Protein AF-A0A8B8HFI7-F1 (afdb_monomer_lite)

Structure (mmCIF, N/CA/C/O backbone):
data_AF-A0A8B8HFI7-F1
#
_entry.id   AF-A0A8B8HFI7-F1
#
loop_
_atom_site.group_PDB
_atom_site.id
_atom_site.type_symbol
_atom_site.label_atom_id
_atom_site.label_alt_id
_atom_site.label_comp_id
_atom_site.label_asym_id
_atom_site.label_entity_id
_atom_site.label_seq_id
_atom_site.pdbx_PDB_ins_code
_atom_site.Cartn_x
_atom_site.Cartn_y
_atom_site.Cartn_z
_atom_site.occupancy
_atom_site.B_iso_or_equiv
_atom_site.auth_seq_id
_atom_site.auth_comp_id
_atom_site.auth_asym_id
_atom_site.auth_atom_id
_atom_site.pdbx_PDB_model_num
ATOM 1 N N . MET A 1 1 ? -17.379 -11.330 -11.950 1.00 27.77 1 MET A N 1
ATOM 2 C CA . MET A 1 1 ? -18.178 -12.188 -11.054 1.00 27.77 1 MET A CA 1
ATOM 3 C C . MET A 1 1 ? -17.215 -12.888 -10.102 1.00 27.77 1 MET A C 1
ATOM 5 O O . MET A 1 1 ? -16.628 -13.896 -10.468 1.00 27.77 1 MET A O 1
ATOM 9 N N . PHE A 1 2 ? -16.927 -12.279 -8.951 1.00 22.89 2 PHE A N 1
ATOM 10 C CA . PHE A 1 2 ? -16.104 -12.915 -7.920 1.00 22.89 2 PHE A CA 1
ATOM 11 C C . PHE A 1 2 ? -17.037 -13.742 -7.038 1.00 22.89 2 PHE A C 1
ATOM 13 O O . PHE A 1 2 ? -17.871 -13.188 -6.329 1.00 22.89 2 PHE A O 1
ATOM 20 N N . ARG A 1 3 ? -16.935 -15.069 -7.144 1.00 21.55 3 ARG A N 1
ATOM 21 C CA . ARG A 1 3 ? -17.524 -16.005 -6.185 1.00 21.55 3 ARG A CA 1
ATOM 22 C C . ARG A 1 3 ? -16.636 -15.948 -4.945 1.00 21.55 3 ARG A C 1
ATOM 24 O O . ARG A 1 3 ? -15.481 -16.360 -5.010 1.00 21.55 3 ARG A O 1
ATOM 31 N N . VAL A 1 4 ? -17.149 -15.387 -3.856 1.00 32.59 4 VAL A N 1
ATOM 32 C CA . VAL A 1 4 ? -16.548 -15.555 -2.532 1.00 32.59 4 VAL A CA 1
ATOM 33 C C . VAL A 1 4 ? -16.777 -17.017 -2.166 1.00 32.59 4 VAL A C 1
ATOM 35 O O . VAL A 1 4 ? -17.901 -17.421 -1.899 1.00 32.59 4 VAL A O 1
ATOM 38 N N . THR A 1 5 ? -15.742 -17.842 -2.284 1.00 30.59 5 THR A N 1
ATOM 39 C CA . THR A 1 5 ? -15.753 -19.183 -1.700 1.00 30.59 5 THR A CA 1
ATOM 40 C C . THR A 1 5 ? -15.599 -19.017 -0.198 1.00 30.59 5 THR A C 1
ATOM 42 O O . THR A 1 5 ? -14.575 -18.494 0.249 1.00 30.59 5 THR A O 1
ATOM 45 N N . GLU A 1 6 ? -16.625 -19.422 0.545 1.00 29.80 6 GLU A N 1
ATOM 46 C CA . GLU A 1 6 ? -16.612 -19.544 2.000 1.00 29.80 6 GLU A CA 1
ATOM 47 C C . GLU A 1 6 ? -15.351 -20.297 2.436 1.00 29.80 6 GLU A C 1
ATOM 49 O O . GLU A 1 6 ? -15.048 -21.394 1.959 1.00 29.80 6 GLU A O 1
ATOM 54 N N . ALA A 1 7 ? -14.559 -19.663 3.296 1.00 30.72 7 ALA A N 1
ATOM 55 C CA . ALA A 1 7 ? -13.488 -20.347 3.987 1.00 30.72 7 ALA A CA 1
ATOM 56 C C . ALA A 1 7 ? -14.138 -21.202 5.079 1.00 30.72 7 ALA A C 1
ATOM 58 O O . ALA A 1 7 ? -14.701 -20.656 6.023 1.00 30.72 7 ALA A O 1
ATOM 59 N N . ASN A 1 8 ? -14.059 -22.528 4.943 1.00 32.69 8 ASN A N 1
ATOM 60 C CA . ASN A 1 8 ? -14.354 -23.460 6.028 1.00 32.69 8 ASN A CA 1
ATOM 61 C C . ASN A 1 8 ? -13.354 -23.217 7.166 1.00 32.69 8 ASN A C 1
ATOM 63 O O . ASN A 1 8 ? -12.226 -23.710 7.135 1.00 32.69 8 ASN A O 1
ATOM 67 N N . VAL A 1 9 ? -13.767 -22.410 8.140 1.00 33.38 9 VAL A N 1
ATOM 68 C CA . VAL A 1 9 ? -13.134 -22.308 9.454 1.00 33.38 9 VAL A CA 1
ATOM 69 C C . VAL A 1 9 ? -13.703 -23.452 10.304 1.00 33.38 9 VAL A C 1
ATOM 71 O O . VAL A 1 9 ? -14.922 -23.626 10.300 1.00 33.38 9 VAL A O 1
ATOM 74 N N . PRO A 1 10 ? -12.876 -24.258 10.994 1.00 27.78 10 PRO A N 1
ATOM 75 C CA . PRO A 1 10 ? -13.370 -25.317 11.867 1.00 27.78 10 PRO A CA 1
ATOM 76 C C . PRO A 1 10 ? -14.245 -24.719 12.972 1.00 27.78 10 PRO A C 1
ATOM 78 O O . PRO A 1 10 ? -13.803 -23.854 13.727 1.00 27.78 10 PRO A O 1
ATOM 81 N N . SER A 1 11 ? -15.493 -25.171 13.034 1.00 34.75 11 SER A N 1
ATOM 82 C CA . SER A 1 11 ? -16.465 -24.845 14.070 1.00 34.75 11 SER A CA 1
ATOM 83 C C . SER A 1 11 ? -16.161 -25.654 15.335 1.00 34.75 11 SER A C 1
ATOM 85 O O . SER A 1 11 ? -16.819 -26.658 15.602 1.00 34.75 11 SER A O 1
ATOM 87 N N . GLU A 1 12 ? -15.147 -25.257 16.100 1.00 35.09 12 GLU A N 1
ATOM 88 C CA . GLU A 1 12 ? -15.019 -25.705 17.490 1.00 35.09 12 GLU A CA 1
ATOM 89 C C . GLU A 1 12 ? -15.724 -24.689 18.402 1.00 35.09 12 GLU A C 1
ATOM 91 O O . GLU A 1 12 ? -15.238 -23.593 18.667 1.00 35.09 12 GLU A O 1
ATOM 96 N N . GLU A 1 13 ? -16.949 -25.069 18.779 1.00 34.34 13 GLU A N 1
ATOM 97 C CA . GLU A 1 13 ? -17.638 -24.771 20.041 1.00 34.34 13 GLU A CA 1
ATOM 98 C C . GLU A 1 13 ? -17.502 -23.350 20.621 1.00 34.34 13 GLU A C 1
ATOM 100 O O . GLU A 1 13 ? -16.831 -23.123 21.624 1.00 34.34 13 GLU A O 1
ATOM 105 N N . CYS A 1 14 ? -18.253 -22.387 20.074 1.00 32.84 14 CYS A N 1
ATOM 106 C CA . CYS A 1 14 ? -18.599 -21.166 20.819 1.00 32.84 14 CYS A CA 1
ATOM 107 C C . CYS A 1 14 ? -19.956 -20.556 20.407 1.00 32.84 14 CYS A C 1
ATOM 109 O O . CYS A 1 14 ? -20.139 -19.343 20.448 1.00 32.84 14 CYS A O 1
ATOM 111 N N . GLU A 1 15 ? -20.924 -21.365 19.953 1.00 33.59 15 GLU A N 1
ATOM 112 C CA . GLU A 1 15 ? -22.037 -20.832 19.140 1.00 33.59 15 GLU A CA 1
ATOM 113 C C . GLU A 1 15 ? -23.424 -20.751 19.810 1.00 33.59 15 GLU A C 1
ATOM 115 O O . GLU A 1 15 ? -24.348 -20.207 19.209 1.00 33.59 15 GLU A O 1
ATOM 120 N N . CYS A 1 16 ? -23.607 -21.187 21.064 1.00 30.36 16 CYS A N 1
ATOM 121 C CA . CYS A 1 16 ? -24.941 -21.142 21.699 1.00 30.36 16 CYS A CA 1
ATOM 122 C C . CYS A 1 16 ? -25.080 -20.165 22.878 1.00 30.36 16 CYS A C 1
ATOM 124 O O . CYS A 1 16 ? -26.151 -19.590 23.064 1.00 30.36 16 CYS A O 1
ATOM 126 N N . THR A 1 17 ? -24.020 -19.898 23.642 1.00 33.62 17 THR A N 1
ATOM 127 C CA . THR A 1 17 ? -24.116 -19.065 24.859 1.00 33.62 17 THR A CA 1
ATOM 128 C C . THR A 1 17 ? -23.985 -17.566 24.568 1.00 33.62 17 THR A C 1
ATOM 130 O O . THR A 1 17 ? -24.659 -16.751 25.196 1.00 33.62 17 THR A O 1
ATOM 133 N N . GLN A 1 18 ? -23.175 -17.183 23.571 1.00 41.47 18 GLN A N 1
ATOM 134 C CA . GLN A 1 18 ? -23.006 -15.775 23.181 1.00 41.47 18 GLN A CA 1
ATOM 135 C C . GLN A 1 18 ? -24.240 -15.209 22.467 1.00 41.47 18 GLN A C 1
ATOM 137 O O . GLN A 1 18 ? -24.596 -14.060 22.707 1.00 41.47 18 GLN A O 1
ATOM 142 N N . ARG A 1 19 ? -24.948 -16.017 21.665 1.00 36.59 19 ARG A N 1
ATOM 143 C CA . ARG A 1 19 ? -26.112 -15.569 20.880 1.00 36.59 19 ARG A CA 1
ATOM 144 C C . ARG A 1 19 ? -27.286 -15.130 21.769 1.00 36.59 19 ARG A C 1
ATOM 146 O O . ARG A 1 19 ? -27.829 -14.043 21.581 1.00 36.59 19 ARG A O 1
ATOM 153 N N . LEU A 1 20 ? -27.593 -15.921 22.802 1.00 36.25 20 LEU A N 1
ATOM 154 C CA . LEU A 1 20 ? -28.634 -15.629 23.802 1.00 36.25 20 LEU A CA 1
ATOM 155 C C . LEU A 1 20 ? -28.288 -14.423 24.695 1.00 36.25 20 LEU A C 1
ATOM 157 O O . LEU A 1 20 ? -29.176 -13.667 25.090 1.00 36.25 20 LEU A O 1
ATOM 161 N N . SER A 1 21 ? -27.000 -14.214 24.987 1.00 44.41 21 SER A N 1
ATOM 162 C CA . SER A 1 21 ? -26.509 -13.034 25.710 1.00 44.41 21 SER A CA 1
ATOM 163 C C . SER A 1 21 ? -26.637 -11.763 24.862 1.00 44.41 21 SER A C 1
ATOM 165 O O . SER A 1 21 ? -27.150 -10.752 25.344 1.00 44.41 21 SER A O 1
ATOM 167 N N . THR A 1 22 ? -26.247 -11.813 23.585 1.00 48.25 22 THR A N 1
ATOM 168 C CA . THR A 1 22 ? -26.305 -10.650 22.691 1.00 48.25 22 THR A CA 1
ATOM 169 C C . THR A 1 22 ? -27.729 -10.204 22.370 1.00 48.25 22 THR A C 1
ATOM 171 O O . THR A 1 22 ? -27.975 -9.003 22.351 1.00 48.25 22 THR A O 1
ATOM 174 N N . GLU A 1 23 ? -28.690 -11.117 22.180 1.00 46.19 23 GLU A N 1
ATOM 175 C CA . GLU A 1 23 ? -30.082 -10.737 21.874 1.00 46.19 23 GLU A CA 1
ATOM 176 C C . GLU A 1 23 ? -30.796 -10.086 23.074 1.00 46.19 23 GLU A C 1
ATOM 178 O O . GLU A 1 23 ? -31.485 -9.071 22.920 1.00 46.19 23 GLU A O 1
ATOM 183 N N . ASN A 1 24 ? -30.568 -10.593 24.290 1.00 46.09 24 ASN A N 1
ATOM 184 C CA . ASN A 1 24 ? -31.106 -9.991 25.517 1.00 46.09 24 ASN A CA 1
ATOM 185 C C . ASN A 1 24 ? -30.415 -8.668 25.891 1.00 46.09 24 ASN A C 1
ATOM 187 O O . ASN A 1 24 ? -31.047 -7.780 26.463 1.00 46.09 24 ASN A O 1
ATOM 191 N N . CYS A 1 25 ? -29.131 -8.511 25.564 1.00 46.34 25 CYS A N 1
ATOM 192 C CA . CYS A 1 25 ? -28.388 -7.288 25.859 1.00 46.34 25 CYS A CA 1
ATOM 193 C C . CYS A 1 25 ? -28.691 -6.179 24.835 1.00 46.34 25 CYS A C 1
ATOM 195 O O . CYS A 1 25 ? -28.948 -5.037 25.211 1.00 46.34 25 CYS A O 1
ATOM 197 N N . LEU A 1 26 ? -28.774 -6.515 23.541 1.00 49.66 26 LEU A N 1
ATOM 198 C CA . LEU A 1 26 ? -29.134 -5.566 22.478 1.00 49.66 26 LEU A CA 1
ATOM 199 C C . LEU A 1 26 ? -30.573 -5.053 22.622 1.00 49.66 26 LEU A C 1
ATOM 201 O O . LEU A 1 26 ? -30.809 -3.854 22.469 1.00 49.66 26 LEU A O 1
ATOM 205 N N . SER A 1 27 ? -31.527 -5.923 22.969 1.00 51.06 27 SER A N 1
ATOM 206 C CA . SER A 1 27 ? -32.915 -5.504 23.223 1.00 51.06 27 SER A CA 1
ATOM 207 C C . SER A 1 27 ? -33.022 -4.542 24.414 1.00 51.06 27 SER A C 1
ATOM 209 O O . SER A 1 27 ? -33.752 -3.553 24.331 1.00 51.06 27 SER A O 1
ATOM 211 N N . ARG A 1 28 ? -32.231 -4.754 25.475 1.00 50.19 28 ARG A N 1
ATOM 212 C CA . ARG A 1 28 ? -32.143 -3.852 26.638 1.00 50.19 28 ARG A CA 1
ATOM 213 C C . ARG A 1 28 ? -31.402 -2.545 26.359 1.00 50.19 28 ARG A C 1
ATOM 215 O O . ARG A 1 28 ? -31.809 -1.507 26.862 1.00 50.19 28 ARG A O 1
ATOM 222 N N . LEU A 1 29 ? -30.357 -2.563 25.536 1.00 52.88 29 LEU A N 1
ATOM 223 C CA . LEU A 1 29 ? -29.593 -1.366 25.159 1.00 52.88 29 LEU A CA 1
ATOM 224 C C . LEU A 1 29 ? -30.384 -0.419 24.243 1.00 52.88 29 LEU A C 1
ATOM 226 O O . LEU A 1 29 ? -30.231 0.807 24.305 1.00 52.88 29 LEU A O 1
ATOM 230 N N . CYS A 1 30 ? -31.254 -0.985 23.406 1.00 48.16 30 CYS A N 1
ATOM 231 C CA . CYS A 1 30 ? -32.133 -0.239 22.512 1.00 48.16 30 CYS A CA 1
ATOM 232 C C . CYS A 1 30 ? -33.446 0.204 23.182 1.00 48.16 30 CYS A C 1
ATOM 234 O O . CYS A 1 30 ? -34.025 1.197 22.742 1.00 48.16 30 CYS A O 1
ATOM 236 N N . ALA A 1 31 ? -33.901 -0.447 24.255 1.00 47.62 31 ALA A N 1
ATOM 237 C CA . ALA A 1 31 ? -35.103 -0.053 24.987 1.00 47.62 31 ALA A CA 1
ATOM 238 C C . ALA A 1 31 ? -34.771 0.944 26.116 1.00 47.62 31 ALA A C 1
ATOM 240 O O . ALA A 1 31 ? -33.922 0.704 26.965 1.00 47.62 31 ALA A O 1
ATOM 241 N N . GLY A 1 32 ? -35.425 2.110 26.124 1.00 46.72 32 GLY A N 1
ATOM 242 C CA . GLY A 1 32 ? -35.522 2.916 27.351 1.00 46.72 32 GLY A CA 1
ATOM 243 C C . GLY A 1 32 ? -36.524 2.270 28.316 1.00 46.72 32 GLY A C 1
ATOM 244 O O . GLY A 1 32 ? -37.242 1.367 27.886 1.00 46.72 32 GLY A O 1
ATOM 245 N N . PRO A 1 33 ? -36.600 2.715 29.582 1.00 50.38 33 PRO A N 1
ATOM 246 C CA . PRO A 1 33 ? -37.521 2.121 30.545 1.00 50.38 33 PRO A CA 1
ATOM 247 C C . PRO A 1 33 ? -38.977 2.295 30.070 1.00 50.38 33 PRO A C 1
ATOM 249 O O . PRO A 1 33 ? -39.416 3.406 29.783 1.00 50.38 33 PRO A O 1
ATOM 252 N N . ASP A 1 34 ? -39.676 1.164 29.949 1.00 54.19 34 ASP A N 1
ATOM 253 C CA . ASP A 1 34 ? -41.136 0.982 29.938 1.00 54.19 34 ASP A CA 1
ATOM 254 C C . ASP A 1 34 ? -41.998 1.657 28.850 1.00 54.19 34 ASP A C 1
ATOM 256 O O . ASP A 1 34 ? -43.132 2.059 29.110 1.00 54.19 34 ASP A O 1
ATOM 260 N N . VAL A 1 35 ? -41.545 1.690 27.590 1.00 47.62 35 VAL A N 1
ATOM 261 C CA . VAL A 1 35 ? -42.427 1.979 26.435 1.00 47.62 35 VAL A CA 1
ATOM 262 C C . VAL A 1 35 ? -42.241 0.896 25.362 1.00 47.62 35 VAL A C 1
ATOM 264 O O . VAL A 1 35 ? -41.095 0.644 24.978 1.00 47.62 35 VAL A O 1
ATOM 267 N N . PRO A 1 36 ? -43.313 0.243 24.856 1.00 47.81 36 PRO A N 1
ATOM 268 C CA . PRO A 1 36 ? -43.187 -0.682 23.730 1.00 47.81 36 PRO A CA 1
ATOM 269 C C . PRO A 1 36 ? -42.567 0.084 22.554 1.00 47.81 36 PRO A C 1
ATOM 271 O O . PRO A 1 36 ? -43.026 1.192 22.267 1.00 47.81 36 PRO A O 1
ATOM 274 N N . PRO A 1 37 ? -41.508 -0.427 21.900 1.00 52.16 37 PRO A N 1
ATOM 275 C CA . PRO A 1 37 ? -40.773 0.354 20.921 1.00 52.16 37 PRO A CA 1
ATOM 276 C C . PRO A 1 37 ? -41.650 0.546 19.685 1.00 52.16 37 PRO A C 1
ATOM 278 O O . PRO A 1 37 ? -41.713 -0.306 18.806 1.00 52.16 37 PRO A O 1
ATOM 281 N N . THR A 1 38 ? -42.330 1.686 19.612 1.00 55.31 38 THR A N 1
ATOM 282 C CA . THR A 1 38 ? -42.951 2.183 18.382 1.00 55.31 38 THR A CA 1
ATOM 283 C C . THR A 1 38 ? -41.901 2.611 17.355 1.00 55.31 38 THR A C 1
ATOM 285 O O . THR A 1 38 ? -42.252 2.835 16.202 1.00 55.31 38 THR A O 1
ATOM 288 N N . ASP A 1 39 ? -40.620 2.678 17.745 1.00 62.38 39 ASP A N 1
ATOM 289 C CA . ASP A 1 39 ? -39.508 3.113 16.903 1.00 62.38 39 ASP A CA 1
ATOM 290 C C . ASP A 1 39 ? -38.257 2.239 17.146 1.00 62.38 39 ASP A C 1
ATOM 292 O O . ASP A 1 39 ? -37.760 2.124 18.273 1.00 62.38 39 ASP A O 1
ATOM 296 N N . ILE A 1 40 ? -37.759 1.571 16.099 1.00 74.00 40 ILE A N 1
ATOM 297 C CA . ILE A 1 40 ? -36.577 0.696 16.173 1.00 74.00 40 ILE A CA 1
ATOM 298 C C . ILE A 1 40 ? -35.331 1.578 16.283 1.00 74.00 40 ILE A C 1
ATOM 300 O O . ILE A 1 40 ? -34.979 2.301 15.351 1.00 74.00 40 ILE A O 1
ATOM 304 N N . ARG A 1 41 ? -34.606 1.491 17.404 1.00 71.75 41 ARG A N 1
ATOM 305 C CA . ARG A 1 41 ? -33.355 2.245 17.568 1.00 71.75 41 ARG A CA 1
ATOM 306 C C . ARG A 1 41 ? -32.214 1.596 16.791 1.00 71.75 41 ARG A C 1
ATOM 308 O O . ARG A 1 41 ? -31.708 0.548 17.183 1.00 71.75 41 ARG A O 1
ATOM 315 N N . VAL A 1 42 ? -31.762 2.269 15.735 1.00 82.00 42 VAL A N 1
ATOM 316 C CA . VAL A 1 42 ? -30.584 1.875 14.950 1.00 82.00 42 VAL A CA 1
ATOM 317 C C . VAL A 1 42 ? -29.315 2.462 15.572 1.00 82.00 42 VAL A C 1
ATOM 319 O O . VAL A 1 42 ? -29.190 3.676 15.742 1.00 82.00 42 VAL A O 1
ATOM 322 N N . CYS A 1 43 ? -28.354 1.597 15.896 1.00 85.44 43 CYS A N 1
ATOM 323 C CA . CYS A 1 43 ? -27.070 1.981 16.473 1.00 85.44 43 CYS A CA 1
ATOM 324 C C . CYS A 1 43 ? -25.945 1.848 15.435 1.00 85.44 43 CYS A C 1
ATOM 326 O O . CYS A 1 43 ? -25.552 0.742 15.070 1.00 85.44 43 CYS A O 1
ATOM 328 N N . ASN A 1 44 ? -25.402 2.977 14.974 1.00 87.94 44 ASN A N 1
ATOM 329 C CA . ASN A 1 44 ? -24.302 2.991 14.008 1.00 87.94 44 ASN A CA 1
ATOM 330 C C . ASN A 1 44 ? -22.947 2.800 14.707 1.00 87.94 44 ASN A C 1
ATOM 332 O O . ASN A 1 44 ? -22.437 3.715 15.357 1.00 87.94 44 ASN A O 1
ATOM 336 N N . LEU A 1 45 ? -22.335 1.634 14.511 1.00 87.56 45 LEU A N 1
ATOM 337 C CA . LEU A 1 45 ? -20.982 1.304 14.966 1.00 87.56 45 LEU A CA 1
ATOM 338 C C . LEU A 1 45 ? -19.934 1.957 14.048 1.00 87.56 45 LEU A C 1
ATOM 340 O O . LEU A 1 45 ? -19.442 1.339 13.108 1.00 87.56 45 LEU A O 1
ATOM 344 N N . THR A 1 46 ? -19.611 3.232 14.287 1.00 86.19 46 THR A N 1
ATOM 345 C CA . THR A 1 46 ? -18.618 3.972 13.485 1.00 86.19 46 THR A CA 1
ATOM 346 C C . THR A 1 46 ? -17.652 4.757 14.369 1.00 86.19 46 THR A C 1
ATOM 348 O O . THR A 1 46 ? -18.029 5.236 15.437 1.00 86.19 46 THR A O 1
ATOM 351 N N . GLN A 1 47 ? -16.410 4.935 13.909 1.00 83.19 47 GLN A N 1
ATOM 352 C CA . GLN A 1 47 ? -15.374 5.714 14.611 1.00 83.19 47 GLN A CA 1
ATOM 353 C C . GLN A 1 47 ? -15.410 7.220 14.279 1.00 83.19 47 GLN A C 1
ATOM 355 O O . GLN A 1 47 ? -14.451 7.940 14.562 1.00 83.19 47 GLN A O 1
ATOM 360 N N . SER A 1 48 ? -16.485 7.688 13.634 1.00 82.38 48 SER A N 1
ATOM 361 C CA . SER A 1 48 ? -16.626 9.060 13.139 1.00 82.38 48 SER A CA 1
ATOM 362 C C . SER A 1 48 ? -16.348 10.075 14.253 1.00 82.38 48 SER A C 1
ATOM 364 O O . SER A 1 48 ? -17.007 10.051 15.289 1.00 82.38 48 SER A O 1
ATOM 366 N N . GLY A 1 49 ? -15.347 10.938 14.049 1.00 80.06 49 GLY A N 1
ATOM 367 C CA . GLY A 1 49 ? -14.987 12.014 14.981 1.00 80.06 49 GLY A CA 1
ATOM 368 C C . GLY A 1 49 ? -14.195 11.613 16.235 1.00 80.06 49 GLY A C 1
ATOM 369 O O . GLY A 1 49 ? -13.930 12.488 17.049 1.00 80.06 49 GLY A O 1
ATOM 370 N N . ILE A 1 50 ? -13.804 10.342 16.399 1.00 84.69 50 ILE A N 1
ATOM 371 C CA . ILE A 1 50 ? -13.107 9.856 17.610 1.00 84.69 50 ILE A CA 1
ATOM 372 C C . ILE A 1 50 ? -11.645 9.544 17.297 1.00 84.69 50 ILE A C 1
ATOM 374 O O . ILE A 1 50 ? -10.745 10.269 17.701 1.00 84.69 50 ILE A O 1
ATOM 378 N N . ASN A 1 51 ? -11.417 8.501 16.498 1.00 84.44 51 ASN A N 1
ATOM 379 C CA . ASN A 1 51 ? -10.088 8.050 16.088 1.00 84.44 51 ASN A CA 1
ATOM 380 C C . ASN A 1 51 ? -9.875 8.364 14.608 1.00 84.44 51 ASN A C 1
ATOM 382 O O . ASN A 1 51 ? -9.730 7.470 13.774 1.00 84.44 51 ASN A O 1
ATOM 386 N N . ALA A 1 52 ? -9.927 9.651 14.266 1.00 86.00 52 ALA A N 1
ATOM 387 C CA . ALA A 1 52 ? -9.720 10.081 12.892 1.00 86.00 52 ALA A CA 1
ATOM 388 C C . ALA A 1 52 ? -8.291 9.738 12.443 1.00 86.00 52 ALA A C 1
ATOM 390 O O . ALA A 1 52 ? -7.319 10.125 13.088 1.00 86.00 52 ALA A O 1
ATOM 391 N N . ILE A 1 53 ? -8.173 9.033 11.318 1.00 89.19 53 ILE A N 1
ATOM 392 C CA . ILE A 1 53 ? -6.894 8.725 10.680 1.00 89.19 53 ILE A CA 1
ATOM 3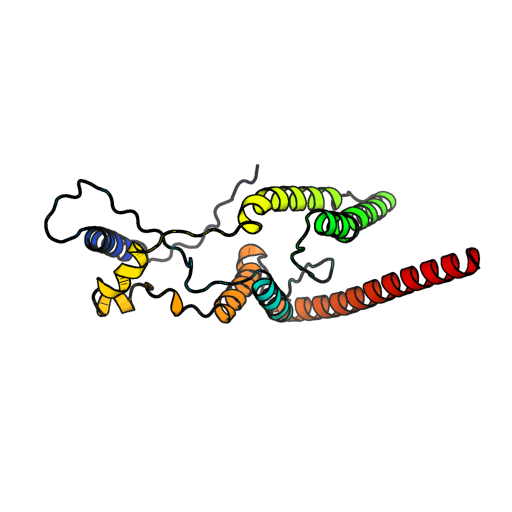93 C C . ILE A 1 53 ? -6.862 9.318 9.277 1.00 89.19 53 ILE A C 1
ATOM 395 O O . ILE A 1 53 ? -7.800 9.182 8.490 1.00 89.19 53 ILE A O 1
ATOM 399 N N . THR A 1 54 ? -5.751 9.960 8.937 1.00 89.62 54 THR A N 1
ATOM 400 C CA . THR A 1 54 ? -5.530 10.481 7.589 1.00 89.62 54 THR A CA 1
ATOM 401 C C . THR A 1 54 ? -4.950 9.414 6.657 1.00 89.62 54 THR A C 1
ATOM 403 O O . THR A 1 54 ? -4.260 8.474 7.070 1.00 89.62 54 THR A O 1
ATOM 406 N N . TRP A 1 55 ? -5.127 9.599 5.345 1.00 87.44 55 TRP A N 1
ATOM 407 C CA . TRP A 1 55 ? -4.461 8.767 4.334 1.00 87.44 55 TRP A CA 1
ATOM 408 C C . TRP A 1 55 ? -2.930 8.799 4.443 1.00 87.44 55 TRP A C 1
ATOM 410 O O . TRP A 1 55 ? -2.261 7.805 4.142 1.00 87.44 55 TRP A O 1
ATOM 420 N N . LYS A 1 56 ? -2.361 9.920 4.905 1.00 88.94 56 LYS A N 1
ATOM 421 C CA . LYS A 1 56 ? -0.918 10.065 5.130 1.00 88.94 56 LYS A CA 1
ATOM 422 C C . LYS A 1 56 ? -0.447 9.170 6.275 1.00 88.94 56 LYS A C 1
ATOM 424 O O . LYS A 1 56 ? 0.526 8.438 6.102 1.00 88.94 56 LYS A O 1
ATOM 429 N N . GLU A 1 57 ? -1.142 9.193 7.409 1.00 91.25 57 GLU A N 1
ATOM 430 C CA . GLU A 1 57 ? -0.841 8.339 8.567 1.00 91.25 57 GLU A CA 1
ATOM 431 C C . GLU A 1 57 ? -1.037 6.863 8.236 1.00 91.25 57 GLU A C 1
ATOM 433 O O . GLU A 1 57 ? -0.136 6.058 8.466 1.00 91.25 57 GLU A O 1
ATOM 438 N N . THR A 1 58 ? -2.148 6.532 7.577 1.00 90.75 58 THR A N 1
ATOM 439 C CA . THR A 1 58 ? -2.422 5.189 7.049 1.00 90.75 58 THR A CA 1
ATOM 440 C C . THR A 1 58 ? -1.253 4.690 6.201 1.00 90.75 58 THR A C 1
ATOM 442 O O . THR A 1 58 ? -0.707 3.616 6.452 1.00 90.75 58 THR A O 1
ATOM 445 N N . SER A 1 59 ? -0.794 5.502 5.245 1.00 90.56 59 SER A N 1
ATOM 446 C CA . SER A 1 59 ? 0.339 5.154 4.379 1.00 90.56 59 SER A CA 1
ATOM 447 C C . SER A 1 59 ? 1.652 4.990 5.156 1.00 90.56 59 SER A C 1
ATOM 449 O O . SER A 1 59 ? 2.484 4.157 4.794 1.00 90.56 59 SER A O 1
ATOM 451 N N . ASN A 1 60 ? 1.861 5.762 6.228 1.00 91.94 60 ASN A N 1
ATOM 452 C CA . ASN A 1 60 ? 3.031 5.621 7.096 1.00 91.94 60 ASN A CA 1
ATOM 453 C C . ASN A 1 60 ? 3.010 4.285 7.853 1.00 91.94 60 ASN A C 1
ATOM 455 O O . ASN A 1 60 ? 4.033 3.596 7.877 1.00 91.94 60 ASN A O 1
ATOM 459 N N . TYR A 1 61 ? 1.859 3.890 8.409 1.00 93.88 61 TYR A N 1
ATOM 460 C CA . TYR A 1 61 ? 1.694 2.583 9.051 1.00 93.88 61 TYR A CA 1
ATOM 461 C C . TYR A 1 61 ? 1.907 1.438 8.063 1.00 93.88 61 TYR A C 1
ATOM 463 O O . TYR A 1 61 ? 2.675 0.522 8.356 1.00 93.88 61 TYR A O 1
ATOM 471 N N . TRP A 1 62 ? 1.327 1.533 6.863 1.00 92.31 62 TRP A N 1
ATOM 472 C CA . TRP A 1 62 ? 1.566 0.567 5.793 1.00 92.31 62 TRP A CA 1
ATOM 473 C C . TRP A 1 62 ? 3.051 0.423 5.469 1.00 92.31 62 TRP A C 1
ATOM 475 O O . TRP A 1 62 ? 3.567 -0.691 5.478 1.00 92.31 62 TRP A O 1
ATOM 485 N N . ARG A 1 63 ? 3.775 1.529 5.252 1.00 91.31 63 ARG A N 1
ATOM 486 C CA . ARG A 1 63 ? 5.222 1.484 4.972 1.00 91.31 63 ARG A CA 1
ATOM 487 C C . ARG A 1 63 ? 6.028 0.882 6.124 1.00 91.31 63 ARG A C 1
ATOM 489 O O . ARG A 1 63 ? 6.965 0.124 5.878 1.00 91.31 63 ARG A O 1
ATOM 496 N N . LYS A 1 64 ? 5.666 1.198 7.370 1.00 94.00 64 LYS A N 1
ATOM 497 C CA . LYS A 1 64 ? 6.329 0.662 8.565 1.00 94.00 64 LYS A CA 1
ATOM 498 C C . LYS A 1 64 ? 6.123 -0.849 8.682 1.00 94.00 64 LYS A C 1
ATOM 500 O O . LYS A 1 64 ? 7.097 -1.594 8.760 1.00 94.00 64 LYS A O 1
ATOM 505 N N . TYR A 1 65 ? 4.876 -1.304 8.666 1.00 95.62 65 TYR A N 1
ATOM 506 C CA . TYR A 1 65 ? 4.549 -2.697 8.962 1.00 95.62 65 TYR A CA 1
ATOM 507 C C . TYR A 1 65 ? 4.695 -3.626 7.754 1.00 95.62 65 TYR A C 1
ATOM 509 O O . TYR A 1 65 ? 4.993 -4.796 7.957 1.00 95.62 65 TYR A O 1
ATOM 517 N N . LEU A 1 66 ? 4.634 -3.137 6.506 1.00 93.44 66 LEU A N 1
ATOM 518 C CA . LEU A 1 66 ? 5.049 -3.935 5.339 1.00 93.44 66 LEU A CA 1
ATOM 519 C C . LEU A 1 66 ? 6.553 -4.211 5.321 1.00 93.44 66 LEU A C 1
ATOM 521 O O . LEU A 1 66 ? 6.976 -5.194 4.726 1.00 93.44 66 LEU A O 1
ATOM 525 N N . LYS A 1 67 ? 7.377 -3.381 5.970 1.00 93.38 67 LYS A N 1
ATOM 526 C CA . LYS A 1 67 ? 8.801 -3.693 6.163 1.00 93.38 67 LYS A CA 1
ATOM 527 C C . LYS A 1 67 ? 8.993 -4.803 7.203 1.00 93.38 67 LYS A C 1
ATOM 529 O O . LYS A 1 67 ? 9.937 -5.587 7.106 1.00 93.38 67 LYS A O 1
ATOM 534 N N . GLU A 1 68 ? 8.107 -4.871 8.195 1.00 95.06 68 GLU A N 1
ATOM 535 C CA . GLU A 1 68 ? 8.126 -5.890 9.247 1.00 95.06 68 GLU A CA 1
ATOM 536 C C . GLU A 1 68 ? 7.545 -7.230 8.768 1.00 95.06 68 GLU A C 1
ATOM 538 O O . GLU A 1 68 ? 8.146 -8.279 9.014 1.00 95.06 68 GLU A O 1
ATOM 543 N N . TYR A 1 69 ? 6.445 -7.174 8.016 1.00 96.06 69 TYR A N 1
ATOM 544 C CA . TYR A 1 69 ? 5.689 -8.298 7.463 1.00 96.06 69 TYR A CA 1
ATOM 545 C C . TYR A 1 69 ? 5.522 -8.176 5.932 1.00 96.06 69 TYR A C 1
ATOM 547 O O . TYR A 1 69 ? 4.395 -8.098 5.438 1.00 96.06 69 TYR A O 1
ATOM 555 N N . PRO A 1 70 ? 6.619 -8.139 5.149 1.00 95.56 70 PRO A N 1
ATOM 556 C CA . PRO A 1 70 ? 6.544 -8.044 3.687 1.00 95.56 70 PRO A CA 1
ATOM 557 C C . PRO A 1 70 ? 5.976 -9.322 3.087 1.00 95.56 70 PRO A C 1
ATOM 559 O O . PRO A 1 70 ? 6.090 -10.358 3.721 1.00 95.56 70 PRO A O 1
ATOM 562 N N . LEU A 1 71 ? 5.437 -9.284 1.866 1.00 94.25 71 LEU A N 1
ATOM 563 C CA . LEU A 1 71 ? 4.954 -10.469 1.138 1.00 94.25 71 LEU A CA 1
ATOM 564 C C . LEU A 1 71 ? 6.089 -11.197 0.395 1.00 94.25 71 LEU A C 1
ATOM 566 O O . LEU A 1 71 ? 7.051 -10.571 -0.058 1.00 94.25 71 LEU A O 1
ATOM 570 N N . SER A 1 72 ? 5.967 -12.517 0.243 1.00 93.56 72 SER A N 1
ATOM 571 C CA . SER A 1 72 ? 6.951 -13.364 -0.451 1.00 93.56 72 SER A CA 1
ATOM 572 C C . SER A 1 72 ? 6.888 -13.224 -1.968 1.00 93.56 72 SER A C 1
ATOM 574 O O . SER A 1 72 ? 7.876 -13.507 -2.647 1.00 93.56 72 SER A O 1
ATOM 576 N N . TYR A 1 73 ? 5.745 -12.785 -2.495 1.00 89.12 73 TYR A N 1
ATOM 577 C CA . TYR A 1 73 ? 5.492 -12.646 -3.925 1.00 89.12 73 TYR A CA 1
ATOM 578 C C . TYR A 1 73 ? 5.160 -11.192 -4.268 1.00 89.12 73 TYR A C 1
ATOM 580 O O . TYR A 1 73 ? 4.010 -10.838 -4.508 1.00 89.12 73 TYR A O 1
ATOM 588 N N . SER A 1 74 ? 6.185 -10.337 -4.283 1.00 90.38 74 SER A N 1
ATOM 589 C CA . SER A 1 74 ? 6.069 -8.958 -4.767 1.00 90.38 74 SER A CA 1
ATOM 590 C C . SER A 1 74 ? 6.929 -8.759 -6.009 1.00 90.38 74 SER A C 1
ATOM 592 O O . SER A 1 74 ? 8.097 -9.142 -6.022 1.00 90.38 74 SER A O 1
ATOM 594 N N . LEU A 1 75 ? 6.356 -8.149 -7.048 1.00 88.88 75 LEU A N 1
ATOM 595 C CA . LEU A 1 75 ? 7.072 -7.832 -8.291 1.00 88.88 75 LEU A CA 1
ATOM 596 C C . LEU A 1 75 ? 7.876 -6.533 -8.184 1.00 88.88 75 LEU A C 1
ATOM 598 O O . LEU A 1 75 ? 8.898 -6.379 -8.845 1.00 88.88 75 LEU A O 1
ATOM 602 N N . TRP A 1 76 ? 7.421 -5.604 -7.345 1.00 90.75 76 TRP A N 1
ATOM 603 C CA . TRP A 1 76 ? 8.052 -4.304 -7.148 1.00 90.75 76 TRP A CA 1
ATOM 604 C C . TRP A 1 76 ? 8.002 -3.880 -5.682 1.00 90.75 76 TRP A C 1
ATOM 606 O O . TRP A 1 76 ? 7.286 -4.475 -4.873 1.00 90.75 76 TRP A O 1
ATOM 616 N N . TYR A 1 77 ? 8.773 -2.854 -5.323 1.00 91.19 77 TYR A N 1
ATOM 617 C CA . TYR A 1 77 ? 8.699 -2.269 -3.988 1.00 91.19 77 TYR A CA 1
ATOM 618 C C . TYR A 1 77 ? 7.343 -1.563 -3.799 1.00 91.19 77 TYR A C 1
ATOM 620 O O . TYR A 1 77 ? 6.996 -0.714 -4.626 1.00 91.19 77 TYR A O 1
ATOM 628 N N . PRO A 1 78 ? 6.569 -1.890 -2.746 1.00 85.50 78 PRO A N 1
ATOM 629 C CA . PRO A 1 78 ? 5.253 -1.301 -2.540 1.00 85.50 78 PRO A CA 1
ATOM 630 C C . PRO A 1 78 ? 5.391 0.169 -2.134 1.00 85.50 78 PRO A C 1
ATOM 632 O O . PRO A 1 78 ? 5.802 0.491 -1.018 1.00 85.50 78 PRO A O 1
ATOM 635 N N . VAL A 1 79 ? 5.014 1.067 -3.043 1.00 81.19 79 VAL A N 1
ATOM 636 C CA . VAL A 1 79 ? 4.873 2.498 -2.768 1.00 81.19 79 VAL A CA 1
ATOM 637 C C . VAL A 1 79 ? 3.425 2.875 -3.003 1.00 81.19 79 VAL A C 1
ATOM 639 O O . VAL A 1 79 ? 2.938 2.800 -4.123 1.00 81.19 79 VAL A O 1
ATOM 642 N N . ALA A 1 80 ? 2.748 3.304 -1.945 1.00 71.62 80 ALA A N 1
ATOM 643 C CA . ALA A 1 80 ? 1.426 3.899 -2.036 1.00 71.62 80 ALA A CA 1
ATOM 644 C C . ALA A 1 80 ? 1.497 5.307 -1.445 1.00 71.62 80 ALA A C 1
ATOM 646 O O . ALA A 1 80 ? 1.923 5.501 -0.300 1.00 71.62 80 ALA A O 1
ATOM 647 N N . THR A 1 81 ? 1.128 6.295 -2.256 1.00 73.56 81 THR A N 1
ATOM 648 C CA . THR A 1 81 ? 0.973 7.685 -1.825 1.00 73.56 81 THR A CA 1
ATOM 649 C C . THR A 1 81 ? -0.305 8.216 -2.446 1.00 73.56 81 THR A C 1
ATOM 651 O O . THR A 1 81 ? -0.406 8.264 -3.669 1.00 73.56 81 THR A O 1
ATOM 654 N N . GLY A 1 82 ? -1.267 8.622 -1.617 1.00 73.62 82 GLY A N 1
ATOM 655 C CA . GLY A 1 82 ? -2.460 9.309 -2.106 1.00 73.62 82 GLY A CA 1
ATOM 656 C C . GLY A 1 82 ? -2.079 10.630 -2.774 1.00 73.62 82 GLY A C 1
ATOM 657 O O . GLY A 1 82 ? -1.301 11.406 -2.213 1.00 73.62 82 GLY A O 1
ATOM 658 N N . LYS A 1 83 ? -2.598 10.872 -3.979 1.00 84.12 83 LYS A N 1
ATOM 659 C CA . LYS A 1 83 ? -2.423 12.134 -4.710 1.00 84.12 83 LYS A CA 1
ATOM 660 C C . LYS A 1 83 ? -3.636 13.027 -4.475 1.00 84.12 83 LYS A C 1
ATOM 662 O O . LYS A 1 83 ? -4.748 12.531 -4.321 1.00 84.12 83 LYS A O 1
ATOM 667 N N . LYS A 1 84 ? -3.426 14.345 -4.462 1.00 83.62 84 LYS A N 1
ATOM 668 C CA . LYS A 1 84 ? -4.514 15.315 -4.263 1.00 83.62 84 LYS A CA 1
ATOM 669 C C . LYS A 1 84 ? -5.364 15.477 -5.523 1.00 83.62 84 LYS A C 1
ATOM 671 O O . LYS A 1 84 ? -6.574 15.653 -5.426 1.00 83.62 84 LYS A O 1
ATOM 676 N N . TYR A 1 85 ? -4.731 15.433 -6.694 1.00 88.12 85 TYR A N 1
ATOM 677 C CA . TYR A 1 85 ? -5.397 15.673 -7.968 1.00 88.12 85 TYR A CA 1
ATOM 678 C C . TYR A 1 85 ? -5.510 14.385 -8.785 1.00 88.12 85 TYR A C 1
ATOM 680 O O . TYR A 1 85 ? -4.559 13.608 -8.894 1.00 88.12 85 TYR A O 1
ATOM 688 N N . LYS A 1 86 ? -6.672 14.185 -9.418 1.00 86.81 86 LYS A N 1
ATOM 689 C CA . LYS A 1 86 ? -6.955 12.998 -10.239 1.00 86.81 86 LYS A CA 1
ATOM 690 C C . LYS A 1 86 ? -5.983 12.847 -11.410 1.00 86.81 86 LYS A C 1
ATOM 692 O O . LYS A 1 86 ? -5.557 11.736 -11.700 1.00 86.81 86 LYS A O 1
ATOM 697 N N . ILE A 1 87 ? -5.592 13.959 -12.034 1.00 90.69 87 ILE A N 1
ATOM 698 C CA . ILE A 1 87 ? -4.646 13.966 -13.159 1.00 90.69 87 ILE A CA 1
ATOM 699 C C . ILE A 1 87 ? -3.271 13.456 -12.712 1.00 90.69 87 ILE A C 1
ATOM 701 O O . ILE A 1 87 ? -2.702 12.591 -13.368 1.00 90.69 87 ILE A O 1
ATOM 705 N N . GLU A 1 88 ? -2.763 13.916 -11.563 1.00 90.25 88 GLU A N 1
ATOM 706 C CA . GLU A 1 88 ? -1.498 13.410 -11.011 1.00 90.25 88 GLU A CA 1
ATOM 707 C C . GLU A 1 88 ? -1.565 11.905 -10.749 1.00 90.25 88 GLU A C 1
ATOM 709 O O . GLU A 1 88 ? -0.621 11.184 -11.063 1.00 90.25 88 GLU A O 1
ATOM 714 N N . ASN A 1 89 ? -2.689 11.424 -10.209 1.00 88.56 89 ASN A N 1
ATOM 715 C CA . ASN A 1 89 ? -2.906 9.999 -9.977 1.00 88.56 89 ASN A CA 1
ATOM 716 C C . ASN A 1 89 ? -2.927 9.193 -11.286 1.00 88.56 89 ASN A C 1
ATOM 718 O O . ASN A 1 89 ? -2.346 8.115 -11.352 1.00 88.56 89 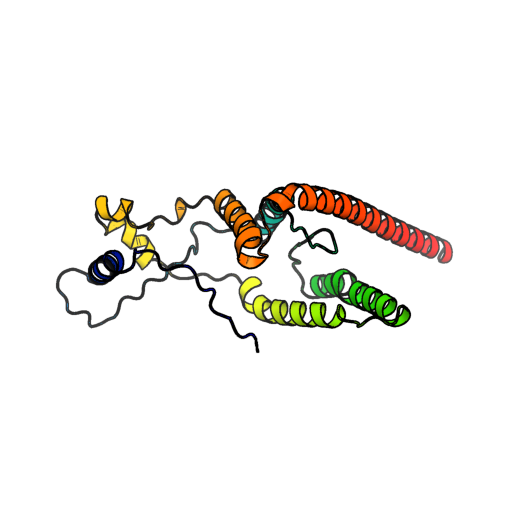ASN A O 1
ATOM 722 N N . GLN A 1 90 ? -3.560 9.716 -12.338 1.00 90.88 90 GLN A N 1
ATOM 723 C CA . GLN A 1 90 ? -3.616 9.061 -13.649 1.00 90.88 90 GLN A CA 1
ATOM 724 C C . GLN A 1 90 ? -2.248 9.012 -14.335 1.00 90.88 90 GLN A C 1
ATOM 726 O O . GLN A 1 90 ? -1.893 7.979 -14.900 1.00 90.88 90 GLN A O 1
ATOM 731 N N . ILE A 1 91 ? -1.468 10.094 -14.254 1.00 91.88 91 ILE A N 1
ATOM 732 C CA . ILE A 1 91 ? -0.099 10.139 -14.784 1.00 91.88 91 ILE A CA 1
ATOM 733 C C . ILE A 1 91 ? 0.782 9.132 -14.035 1.00 91.88 91 ILE A C 1
ATOM 735 O O . ILE A 1 91 ? 1.464 8.322 -14.662 1.00 91.88 91 ILE A O 1
ATOM 739 N N . ASP A 1 92 ? 0.736 9.137 -12.700 1.00 89.25 92 ASP A N 1
ATOM 740 C CA . ASP A 1 92 ? 1.495 8.204 -11.861 1.00 89.25 92 ASP A CA 1
ATOM 741 C C . ASP A 1 92 ? 1.119 6.747 -12.179 1.00 89.25 92 ASP A C 1
ATOM 743 O O . ASP A 1 92 ? 1.999 5.928 -12.449 1.00 89.25 92 ASP A O 1
ATOM 747 N N . ALA A 1 93 ? -0.179 6.439 -12.272 1.00 90.44 93 ALA A N 1
ATOM 748 C CA . ALA A 1 93 ? -0.671 5.111 -12.628 1.00 90.44 93 ALA A CA 1
ATOM 749 C C . ALA A 1 93 ? -0.266 4.673 -14.045 1.00 90.44 93 ALA A C 1
ATOM 751 O O . ALA A 1 93 ? 0.066 3.506 -14.265 1.00 90.44 93 ALA A O 1
ATOM 752 N N . PHE A 1 94 ? -0.246 5.591 -15.014 1.00 92.44 94 PHE A N 1
ATOM 753 C CA . PHE A 1 94 ? 0.208 5.285 -16.369 1.00 92.44 94 PHE A CA 1
ATOM 754 C C . PHE A 1 94 ? 1.664 4.800 -16.372 1.00 92.44 94 PHE A C 1
ATOM 756 O O . PHE A 1 94 ? 1.958 3.732 -16.915 1.00 92.44 94 PHE A O 1
ATOM 763 N N . PHE A 1 95 ? 2.563 5.526 -15.703 1.00 90.19 95 PHE A N 1
ATOM 764 C CA . PHE A 1 95 ? 3.987 5.179 -15.662 1.00 90.19 95 PHE A CA 1
ATOM 765 C C . PHE A 1 95 ? 4.318 4.007 -14.731 1.00 90.19 95 PHE A C 1
ATOM 767 O O . PHE A 1 95 ? 5.282 3.288 -14.989 1.00 90.19 95 PHE A O 1
ATOM 774 N N . THR A 1 96 ? 3.554 3.799 -13.657 1.00 87.88 96 THR A N 1
ATOM 775 C CA . THR A 1 96 ? 3.872 2.786 -12.633 1.00 87.88 96 THR A CA 1
ATOM 776 C C . THR A 1 96 ? 3.085 1.484 -12.773 1.00 87.88 96 THR A C 1
ATOM 778 O O . THR A 1 96 ? 3.549 0.447 -12.299 1.00 87.88 96 THR A O 1
ATOM 781 N N . HIS A 1 97 ? 1.926 1.501 -13.436 1.00 89.62 97 HIS A N 1
ATOM 782 C CA . HIS A 1 97 ? 1.083 0.317 -13.626 1.00 89.62 97 HIS A CA 1
ATOM 783 C C . HIS A 1 97 ? 0.959 -0.069 -15.100 1.00 89.62 97 HIS A C 1
ATOM 785 O O . HIS A 1 97 ? 1.206 -1.223 -15.446 1.00 89.62 97 HIS A O 1
ATOM 791 N N . ILE A 1 98 ? 0.614 0.876 -15.982 1.00 93.81 98 ILE A N 1
ATOM 792 C CA . ILE A 1 98 ? 0.267 0.561 -17.378 1.00 93.81 98 ILE A CA 1
ATOM 793 C C . ILE A 1 98 ? 1.514 0.269 -18.221 1.00 93.81 98 ILE A C 1
ATOM 795 O O . ILE A 1 98 ? 1.613 -0.810 -18.808 1.00 93.81 98 ILE A O 1
ATOM 799 N N . VAL A 1 99 ? 2.478 1.196 -18.264 1.00 94.25 99 VAL A N 1
ATOM 800 C CA . VAL A 1 99 ? 3.714 1.035 -19.052 1.00 94.25 99 VAL A CA 1
ATOM 801 C C . VAL A 1 99 ? 4.491 -0.229 -18.642 1.00 94.25 99 VAL A C 1
ATOM 803 O O . VAL A 1 99 ? 4.811 -1.030 -19.525 1.00 94.25 99 VAL A O 1
ATOM 806 N N . PRO A 1 100 ? 4.734 -0.502 -17.341 1.00 91.88 100 PRO A N 1
ATOM 807 C CA . PRO A 1 100 ? 5.432 -1.717 -16.929 1.00 91.88 100 PRO A CA 1
ATOM 808 C C . PRO A 1 100 ? 4.655 -2.995 -17.259 1.00 91.88 100 PRO A C 1
ATOM 810 O O . PRO A 1 100 ? 5.267 -4.008 -17.590 1.00 91.88 100 PRO A O 1
ATOM 813 N N . ALA A 1 101 ? 3.318 -2.968 -17.215 1.00 95.00 101 ALA A N 1
ATOM 814 C CA . ALA A 1 101 ? 2.513 -4.136 -17.555 1.00 95.00 101 ALA A CA 1
ATOM 815 C C . ALA A 1 101 ? 2.638 -4.529 -19.026 1.00 95.00 101 ALA A C 1
ATOM 817 O O . ALA A 1 101 ? 2.865 -5.703 -19.319 1.00 95.00 101 ALA A O 1
ATOM 818 N N . TYR A 1 102 ? 2.557 -3.555 -19.937 1.00 96.62 102 TYR A N 1
ATOM 819 C CA . TYR A 1 102 ? 2.788 -3.809 -21.359 1.00 96.62 102 TYR A CA 1
ATOM 820 C C . TYR A 1 102 ? 4.219 -4.265 -21.634 1.00 96.62 102 TYR A C 1
ATOM 822 O O . TYR A 1 102 ? 4.418 -5.162 -22.447 1.00 96.62 102 TYR A O 1
ATOM 830 N N . PHE A 1 103 ? 5.209 -3.704 -20.935 1.00 95.25 103 PHE A N 1
ATOM 831 C CA . PHE A 1 103 ? 6.599 -4.135 -21.070 1.00 95.25 103 PHE A CA 1
ATOM 832 C C . PHE A 1 103 ? 6.797 -5.602 -20.651 1.00 95.25 103 PHE A C 1
ATOM 834 O O . PHE A 1 103 ? 7.422 -6.376 -21.376 1.00 95.25 103 PHE A O 1
ATOM 841 N N . ILE A 1 104 ? 6.217 -6.015 -19.518 1.00 94.88 104 ILE A N 1
ATOM 842 C CA . ILE A 1 104 ? 6.281 -7.408 -19.051 1.00 94.88 104 ILE A CA 1
ATOM 843 C C . ILE A 1 104 ? 5.549 -8.343 -20.021 1.00 94.88 104 ILE A C 1
ATOM 845 O O . ILE A 1 104 ? 6.089 -9.390 -20.377 1.00 94.88 104 ILE A O 1
ATOM 849 N N . ASP A 1 105 ? 4.351 -7.974 -20.479 1.00 96.94 105 ASP A N 1
ATOM 850 C CA . ASP A 1 105 ? 3.599 -8.790 -21.436 1.00 96.94 105 ASP A CA 1
ATOM 851 C C . ASP A 1 105 ? 4.302 -8.875 -22.800 1.00 96.94 105 ASP A C 1
ATOM 853 O O . ASP A 1 105 ? 4.282 -9.937 -23.416 1.00 96.94 105 ASP A O 1
ATOM 857 N N . LEU A 1 106 ? 4.993 -7.822 -23.246 1.00 97.56 106 LEU A N 1
ATOM 858 C CA . LEU A 1 106 ? 5.818 -7.859 -24.455 1.00 97.56 106 LEU A CA 1
ATOM 859 C C . LEU A 1 106 ? 6.965 -8.869 -24.319 1.00 97.56 106 LEU A C 1
ATOM 861 O O . LEU A 1 106 ? 7.175 -9.678 -25.219 1.00 97.56 106 LEU A O 1
ATOM 865 N N . ILE A 1 107 ? 7.675 -8.869 -23.185 1.00 97.06 107 ILE A N 1
ATOM 866 C CA . ILE A 1 107 ? 8.731 -9.859 -22.915 1.00 97.06 107 ILE A CA 1
ATOM 867 C C . ILE A 1 107 ? 8.145 -11.273 -22.915 1.00 97.06 107 ILE A C 1
ATOM 869 O O . ILE A 1 107 ? 8.704 -12.170 -23.543 1.00 97.06 107 ILE A O 1
ATOM 873 N N . LEU A 1 108 ? 7.015 -11.488 -22.236 1.00 97.25 108 LEU A N 1
ATOM 874 C CA . LEU A 1 108 ? 6.357 -12.795 -22.207 1.00 97.25 108 LEU A CA 1
ATOM 875 C C . LEU A 1 108 ? 5.948 -13.246 -23.611 1.00 97.25 108 LEU A C 1
ATOM 877 O O . LEU A 1 108 ? 6.201 -14.396 -23.958 1.00 97.25 108 LEU A O 1
ATOM 881 N N . PHE A 1 109 ? 5.397 -12.343 -24.422 1.00 97.81 109 PHE A N 1
ATOM 882 C CA . PHE A 1 109 ? 5.016 -12.614 -25.804 1.00 97.81 109 PHE A CA 1
ATOM 883 C C . PHE A 1 109 ? 6.218 -13.022 -26.666 1.00 97.81 109 PHE A C 1
ATOM 885 O O . PHE A 1 109 ? 6.159 -14.053 -27.332 1.00 97.81 109 PHE A O 1
ATOM 892 N N . ILE A 1 110 ? 7.331 -12.280 -26.594 1.00 98.06 110 ILE A N 1
ATOM 893 C CA . ILE A 1 110 ? 8.577 -12.607 -27.315 1.00 98.06 110 ILE A CA 1
ATOM 894 C C . ILE A 1 110 ? 9.127 -13.973 -26.877 1.00 98.06 110 ILE A C 1
ATOM 896 O O . ILE A 1 110 ? 9.633 -14.732 -27.698 1.00 98.06 110 ILE A O 1
ATOM 900 N N . LEU A 1 111 ? 8.990 -14.320 -25.594 1.00 97.69 111 LEU A N 1
ATOM 901 C CA . LEU A 1 111 ? 9.397 -15.618 -25.048 1.00 97.69 111 LEU A CA 1
ATOM 902 C C . LEU A 1 111 ? 8.388 -16.753 -25.320 1.00 97.69 111 LEU A C 1
ATOM 904 O O . LEU A 1 111 ? 8.558 -17.846 -24.777 1.00 97.69 111 LEU A O 1
ATOM 908 N N . GLY A 1 112 ? 7.319 -16.511 -26.090 1.00 97.31 112 GLY A N 1
ATOM 909 C CA . GLY A 1 112 ? 6.270 -17.500 -26.371 1.00 97.31 112 GLY A CA 1
ATOM 910 C C . GLY A 1 112 ? 5.433 -17.893 -25.145 1.00 97.31 112 GLY A C 1
ATOM 911 O O . GLY A 1 112 ? 4.792 -18.943 -25.132 1.00 97.31 112 GLY A O 1
ATOM 912 N N . LYS A 1 113 ? 5.452 -17.078 -24.085 1.00 97.00 113 LYS A N 1
ATOM 913 C CA . LYS A 1 113 ? 4.704 -17.294 -22.842 1.00 97.00 113 LYS A CA 1
ATOM 914 C C . LYS A 1 113 ? 3.371 -16.554 -22.866 1.00 97.00 113 LYS A C 1
ATOM 916 O O . LYS A 1 113 ? 3.198 -15.527 -23.518 1.00 97.00 113 LYS A O 1
ATOM 921 N N . LYS A 1 114 ? 2.420 -17.055 -22.077 1.00 96.31 114 LYS A N 1
ATOM 922 C CA . LYS A 1 114 ? 1.111 -16.422 -21.898 1.00 96.31 114 LYS A CA 1
ATOM 923 C C . LYS A 1 114 ? 1.254 -15.050 -21.230 1.00 96.31 114 LYS A C 1
ATOM 925 O O . LYS A 1 114 ? 1.789 -14.954 -20.126 1.00 96.31 114 LYS A O 1
ATOM 930 N N . THR A 1 115 ? 0.710 -14.020 -21.869 1.00 96.75 115 THR A N 1
ATOM 931 C CA . THR A 1 115 ? 0.593 -12.666 -21.317 1.00 96.75 115 THR A CA 1
ATOM 932 C C . THR A 1 115 ? -0.531 -12.603 -20.284 1.00 96.75 115 THR A C 1
ATOM 934 O O . THR A 1 115 ? -1.567 -13.267 -20.409 1.00 96.75 115 THR A O 1
ATOM 937 N N . PHE A 1 116 ? -0.328 -11.843 -19.211 1.00 95.44 116 PHE A N 1
ATOM 938 C CA . PHE A 1 116 ? -1.314 -11.749 -18.131 1.00 95.44 116 PHE A CA 1
ATOM 939 C C . PHE A 1 116 ? -1.283 -10.423 -17.372 1.00 95.44 116 PHE A C 1
ATOM 941 O O . PHE A 1 116 ? -2.262 -10.101 -16.693 1.00 95.44 116 PHE A O 1
ATOM 948 N N . MET A 1 117 ? -0.199 -9.653 -17.468 1.00 95.56 117 MET A N 1
ATOM 949 C CA . MET A 1 117 ? 0.033 -8.504 -16.602 1.00 95.56 117 MET A CA 1
ATOM 950 C C . MET A 1 117 ? -0.982 -7.389 -16.856 1.00 95.56 117 MET A C 1
ATOM 952 O O . MET A 1 117 ? -1.534 -6.831 -15.905 1.00 95.56 117 MET A O 1
ATOM 956 N N . ILE A 1 118 ? -1.331 -7.124 -18.119 1.00 96.12 118 ILE A N 1
ATOM 957 C CA . ILE A 1 118 ? -2.333 -6.103 -18.446 1.00 96.12 118 ILE A CA 1
ATOM 958 C C . ILE A 1 118 ? -3.715 -6.444 -17.877 1.00 96.12 118 ILE A C 1
ATOM 960 O O . ILE A 1 118 ? -4.465 -5.559 -17.465 1.00 96.12 118 ILE A O 1
ATOM 964 N N . ASN A 1 119 ? -4.052 -7.733 -17.788 1.00 95.88 119 ASN A N 1
ATOM 965 C CA . ASN A 1 119 ? -5.320 -8.177 -17.212 1.00 95.88 119 ASN A CA 1
ATOM 966 C C . ASN A 1 119 ? -5.344 -7.987 -15.691 1.00 95.88 119 ASN A C 1
ATOM 968 O O . ASN A 1 119 ? -6.395 -7.665 -15.136 1.00 95.88 119 ASN A O 1
ATOM 972 N N . VAL A 1 120 ? -4.197 -8.146 -15.021 1.00 94.56 120 VAL A N 1
ATOM 973 C CA . VAL A 1 120 ? -4.049 -7.830 -13.591 1.00 94.56 120 VAL A CA 1
ATOM 974 C C . VAL A 1 120 ? -4.254 -6.334 -13.363 1.00 94.56 120 VAL A C 1
ATOM 976 O O . VAL A 1 120 ? -5.070 -5.955 -12.525 1.00 94.56 120 VAL A O 1
ATOM 979 N N . VAL A 1 121 ? -3.595 -5.488 -14.157 1.00 94.88 121 VAL A N 1
ATOM 980 C CA . VAL A 1 121 ? -3.721 -4.026 -14.045 1.00 94.88 121 VAL A CA 1
ATOM 981 C C . VAL A 1 121 ? -5.149 -3.552 -14.334 1.00 94.88 121 VAL A C 1
ATOM 983 O O . VAL A 1 121 ? -5.676 -2.735 -13.585 1.00 94.88 121 VAL A O 1
ATOM 986 N N . LYS A 1 122 ? -5.844 -4.117 -15.330 1.00 95.56 122 LYS A N 1
ATOM 987 C CA . LYS A 1 122 ? -7.268 -3.811 -15.584 1.00 95.56 122 LYS A CA 1
ATOM 988 C C . LYS A 1 122 ? -8.164 -4.112 -14.378 1.00 95.56 122 LYS A C 1
ATOM 990 O O . LYS A 1 122 ? -9.029 -3.308 -14.043 1.00 95.56 122 LYS A O 1
ATOM 995 N N . ARG A 1 123 ? -7.958 -5.256 -13.714 1.00 95.69 123 ARG A N 1
ATOM 996 C CA . ARG A 1 123 ? -8.718 -5.629 -12.505 1.00 95.69 123 ARG A CA 1
ATOM 997 C C . ARG A 1 123 ? -8.408 -4.704 -11.332 1.00 95.69 123 ARG A C 1
ATOM 999 O O . ARG A 1 123 ? -9.326 -4.341 -10.604 1.00 95.69 123 ARG A O 1
ATOM 1006 N N . LEU A 1 124 ? -7.141 -4.316 -11.178 1.00 92.69 124 LEU A N 1
ATOM 1007 C CA . LEU A 1 124 ? -6.718 -3.336 -10.181 1.00 92.69 124 LEU A CA 1
ATOM 1008 C C . LEU A 1 124 ? -7.440 -2.000 -10.392 1.00 92.69 124 LEU A C 1
ATOM 1010 O O . LEU A 1 124 ? -8.061 -1.504 -9.459 1.00 92.69 124 LEU A O 1
ATOM 1014 N N . HIS A 1 125 ? -7.418 -1.459 -11.613 1.00 93.56 125 HIS A N 1
ATOM 1015 C CA . HIS A 1 125 ? -8.089 -0.196 -11.928 1.00 93.56 125 HIS A CA 1
ATOM 1016 C C . HIS A 1 125 ? -9.599 -0.259 -11.710 1.00 93.56 125 HIS A C 1
ATOM 1018 O O . HIS A 1 125 ? -10.134 0.628 -11.063 1.00 93.56 125 HIS A O 1
ATOM 1024 N N . ALA A 1 126 ? -10.266 -1.338 -12.128 1.00 95.00 126 ALA A N 1
ATOM 1025 C CA . ALA A 1 126 ? -11.696 -1.505 -11.863 1.00 95.00 126 ALA A CA 1
ATOM 1026 C C . ALA A 1 126 ? -12.024 -1.492 -10.355 1.00 95.00 126 ALA A C 1
ATOM 1028 O O . ALA A 1 126 ? -13.041 -0.938 -9.945 1.00 95.00 126 ALA A O 1
ATOM 1029 N N . GLY A 1 127 ? -11.158 -2.083 -9.523 1.00 93.44 127 GLY A N 1
ATOM 1030 C CA . GLY A 1 127 ? -11.294 -2.025 -8.067 1.00 93.44 127 GLY A CA 1
ATOM 1031 C C . GLY A 1 127 ? -11.055 -0.622 -7.504 1.00 93.44 127 GLY A C 1
ATOM 1032 O O . GLY A 1 127 ? -11.815 -0.170 -6.653 1.00 93.44 127 GLY A O 1
ATOM 1033 N N . LEU A 1 128 ? -10.032 0.082 -7.994 1.00 90.44 128 LEU A N 1
ATOM 1034 C CA . LEU A 1 128 ? -9.738 1.455 -7.575 1.00 90.44 128 LEU A CA 1
ATOM 1035 C C . LEU A 1 128 ? -10.850 2.430 -7.979 1.00 90.44 128 LEU A C 1
ATOM 1037 O O . LEU A 1 128 ? -11.232 3.259 -7.162 1.00 90.44 128 LEU A O 1
ATOM 1041 N N . ASP A 1 129 ? -11.409 2.296 -9.182 1.00 91.00 129 ASP A N 1
ATOM 1042 C CA . ASP A 1 129 ? -12.513 3.133 -9.666 1.00 91.00 129 ASP A CA 1
ATOM 1043 C C . ASP A 1 129 ? -13.776 2.952 -8.809 1.00 91.00 129 ASP A C 1
ATOM 1045 O O . ASP A 1 129 ? -14.480 3.919 -8.522 1.00 91.00 129 ASP A O 1
ATOM 1049 N N . LEU A 1 130 ? -14.040 1.724 -8.344 1.00 93.31 130 LEU A N 1
ATOM 1050 C CA . LEU A 1 130 ? -15.124 1.447 -7.400 1.00 93.31 130 LEU A CA 1
ATOM 1051 C C . LEU A 1 130 ? -14.867 2.091 -6.028 1.00 93.31 130 LEU A C 1
ATOM 1053 O O . LEU A 1 130 ? -15.784 2.636 -5.413 1.00 93.31 130 LEU A O 1
ATOM 1057 N N . LEU A 1 131 ? -13.627 2.016 -5.539 1.00 91.00 131 LEU A N 1
ATOM 1058 C CA . LEU A 1 131 ? -13.254 2.539 -4.224 1.00 91.00 131 LEU A CA 1
ATOM 1059 C C . LEU A 1 131 ? -13.177 4.068 -4.190 1.00 91.00 131 LEU A C 1
ATOM 1061 O O . LEU A 1 131 ? -13.477 4.643 -3.145 1.00 91.00 131 LEU A O 1
ATOM 1065 N N . ASP A 1 132 ? -12.844 4.717 -5.311 1.00 88.69 132 ASP A N 1
ATOM 1066 C CA . ASP A 1 132 ? -12.618 6.166 -5.417 1.00 88.69 132 ASP A CA 1
ATOM 1067 C C . ASP A 1 132 ? -13.752 6.974 -4.773 1.00 88.69 132 ASP A C 1
ATOM 1069 O O . ASP A 1 132 ? -13.509 7.882 -3.975 1.00 88.69 132 ASP A O 1
ATOM 1073 N N . TYR A 1 133 ? -15.008 6.579 -5.024 1.00 89.50 133 TYR A N 1
ATOM 1074 C CA . TYR A 1 133 ? -16.174 7.264 -4.469 1.00 89.50 133 TYR A CA 1
ATOM 1075 C C . TYR A 1 133 ? -16.167 7.307 -2.931 1.00 89.50 133 TYR A C 1
ATOM 1077 O O . TYR A 1 133 ? -16.520 8.333 -2.337 1.00 89.50 133 TYR A O 1
ATOM 1085 N N . TYR A 1 134 ? -15.764 6.204 -2.304 1.00 89.81 134 TYR A N 1
ATOM 1086 C CA . TYR A 1 134 ? -15.779 6.023 -0.857 1.00 89.81 134 TYR A CA 1
ATOM 1087 C C . TYR A 1 134 ? -14.513 6.564 -0.197 1.00 89.81 134 TYR A C 1
ATOM 1089 O O . TYR A 1 134 ? -14.595 7.139 0.884 1.00 89.81 134 TYR A O 1
ATOM 1097 N N . THR A 1 135 ? -13.354 6.422 -0.842 1.00 89.19 135 THR A N 1
ATOM 1098 C CA . THR A 1 135 ? -12.055 6.765 -0.247 1.00 89.19 135 THR A CA 1
ATOM 1099 C C . THR A 1 135 ? -11.656 8.227 -0.428 1.00 89.19 135 THR A C 1
ATOM 1101 O O . THR A 1 135 ? -10.882 8.746 0.377 1.00 89.19 135 THR A O 1
ATOM 1104 N N . ALA A 1 136 ? -12.155 8.898 -1.474 1.00 87.06 136 ALA A N 1
ATOM 1105 C CA . ALA A 1 136 ? -11.786 10.281 -1.793 1.00 87.06 136 ALA A CA 1
ATOM 1106 C C . ALA A 1 136 ? -12.658 11.339 -1.092 1.00 87.06 136 ALA A C 1
ATOM 1108 O O . ALA A 1 136 ? -12.365 12.533 -1.176 1.00 87.06 136 ALA A O 1
ATOM 1109 N N . ARG A 1 137 ? -13.735 10.925 -0.414 1.00 88.00 137 ARG A N 1
ATOM 1110 C CA . ARG A 1 137 ? -14.646 11.819 0.310 1.00 88.00 137 ARG A CA 1
ATOM 1111 C C . ARG A 1 137 ? -14.513 11.633 1.812 1.00 88.00 137 ARG A C 1
ATOM 1113 O O . ARG A 1 137 ? -14.274 10.530 2.293 1.00 88.00 137 ARG A O 1
ATOM 1120 N N . ASN A 1 138 ? -14.731 12.720 2.543 1.00 87.12 138 ASN A N 1
ATOM 1121 C CA . ASN A 1 138 ? -14.906 12.649 3.984 1.00 87.12 138 ASN A CA 1
ATOM 1122 C C . ASN A 1 138 ? -16.336 12.214 4.282 1.00 87.12 138 ASN A C 1
ATOM 1124 O O . ASN A 1 138 ? -17.289 12.806 3.774 1.00 87.12 138 ASN A O 1
ATOM 1128 N N . TRP A 1 139 ? -16.461 11.197 5.123 1.00 87.94 139 TRP A N 1
ATOM 1129 C CA . TRP A 1 139 ? -17.742 10.695 5.586 1.00 87.94 139 TRP A CA 1
ATOM 1130 C C . TRP A 1 139 ? -17.868 10.966 7.073 1.00 87.94 139 TRP A C 1
ATOM 1132 O O . TRP A 1 139 ? -17.034 10.523 7.862 1.00 87.94 139 TRP A O 1
ATOM 1142 N N . THR A 1 140 ? -18.927 11.677 7.439 1.00 88.44 140 THR A N 1
ATOM 1143 C CA . THR A 1 140 ? -19.297 11.889 8.834 1.00 88.44 140 THR A CA 1
ATOM 1144 C C . THR A 1 140 ? -20.552 11.081 9.100 1.00 88.44 140 THR A C 1
ATOM 1146 O O . THR A 1 140 ? -21.607 11.354 8.529 1.00 88.44 140 THR A O 1
ATOM 1149 N N . PHE A 1 141 ? -20.434 10.077 9.960 1.00 89.31 141 PHE A N 1
ATOM 1150 C CA . PHE A 1 141 ? -21.561 9.255 10.381 1.00 89.31 141 PHE A CA 1
ATOM 1151 C C . PHE A 1 141 ? -22.001 9.672 11.781 1.00 89.31 141 PHE A C 1
ATOM 1153 O O . PHE A 1 141 ? -21.169 9.891 12.660 1.00 89.31 141 PHE A O 1
ATOM 1160 N N . LYS A 1 142 ? -23.317 9.768 11.991 1.00 89.94 142 LYS A N 1
ATOM 1161 C CA . LYS A 1 142 ? -23.900 9.998 13.314 1.00 89.94 142 LYS A CA 1
ATOM 1162 C C . LYS A 1 142 ? -23.838 8.699 14.118 1.00 89.94 142 LYS A C 1
ATOM 1164 O O . LYS A 1 142 ? -24.395 7.688 13.682 1.00 89.94 142 LYS A O 1
ATOM 1169 N N . ASN A 1 143 ? -23.183 8.732 15.273 1.00 90.38 143 ASN A N 1
ATOM 1170 C CA . ASN A 1 143 ? -22.979 7.585 16.166 1.00 90.38 143 ASN A CA 1
ATOM 1171 C C . ASN A 1 143 ? -23.357 7.883 17.630 1.00 90.38 143 ASN A C 1
ATOM 1173 O O . ASN A 1 143 ? -23.017 7.102 18.513 1.00 90.38 143 ASN A O 1
ATOM 1177 N N . ASP A 1 144 ? -24.110 8.958 17.888 1.00 88.31 144 ASP A N 1
ATOM 1178 C CA . ASP A 1 144 ? -24.477 9.418 19.238 1.00 88.31 144 ASP A CA 1
ATOM 1179 C C . ASP A 1 144 ? -25.065 8.309 20.123 1.00 88.31 144 ASP A C 1
ATOM 1181 O O . ASP A 1 144 ? -24.736 8.204 21.303 1.00 88.31 144 ASP A O 1
ATOM 1185 N N . TYR A 1 145 ? -25.910 7.442 19.551 1.00 86.88 145 TYR A N 1
ATOM 1186 C CA . TYR A 1 145 ? -26.489 6.320 20.289 1.00 86.88 145 TYR A CA 1
ATOM 1187 C C . TYR A 1 145 ? -25.426 5.333 20.754 1.00 86.88 145 TYR A C 1
ATOM 1189 O O . TYR A 1 145 ? -25.435 4.974 21.928 1.00 86.88 145 TYR A O 1
ATOM 1197 N N . PHE A 1 146 ? -24.495 4.958 19.873 1.00 86.69 146 PHE A N 1
ATOM 1198 C CA . PHE A 1 146 ? -23.398 4.058 20.213 1.00 86.69 146 PHE A CA 1
ATOM 1199 C C . PHE A 1 146 ? -22.525 4.652 21.322 1.00 86.69 146 PHE A C 1
ATOM 1201 O O . PHE A 1 146 ? -22.229 3.978 22.303 1.00 86.69 146 PHE A O 1
ATOM 1208 N N . LEU A 1 147 ? -22.192 5.941 21.221 1.00 87.19 147 LEU A N 1
ATOM 1209 C CA . LEU A 1 147 ? -21.385 6.627 22.234 1.00 87.19 147 LEU A CA 1
ATOM 1210 C C . LEU A 1 147 ? -22.103 6.745 23.576 1.00 87.19 147 LEU A C 1
ATOM 1212 O O . LEU A 1 147 ? -21.475 6.668 24.628 1.00 87.19 147 LEU A O 1
ATOM 1216 N N . SER A 1 148 ? -23.432 6.859 23.561 1.00 86.38 148 SER A N 1
ATOM 1217 C CA . SER A 1 148 ? -24.215 6.845 24.795 1.00 86.38 148 SER A CA 1
ATOM 1218 C C . SER A 1 148 ? -24.235 5.477 25.492 1.00 86.38 148 SER A C 1
ATOM 1220 O O . SER A 1 148 ? -24.518 5.440 26.689 1.00 86.38 148 SER A O 1
ATOM 1222 N N . LEU A 1 149 ? -23.925 4.372 24.791 1.00 85.06 149 LEU A N 1
ATOM 1223 C CA . LEU A 1 149 ? -23.967 3.020 25.367 1.00 85.06 149 LEU A CA 1
ATOM 1224 C C . LEU A 1 149 ? -22.963 2.848 26.498 1.00 85.06 149 LEU A C 1
ATOM 1226 O O . LEU A 1 149 ? -23.301 2.221 27.495 1.00 85.06 149 LEU A O 1
ATOM 1230 N N . GLU A 1 150 ? -21.774 3.447 26.388 1.00 82.94 150 GLU A N 1
ATOM 1231 C CA . GLU A 1 150 ? -20.741 3.341 27.424 1.00 82.94 150 GLU A CA 1
ATOM 1232 C C . GLU A 1 150 ? -21.266 3.789 28.798 1.00 82.94 150 GLU A C 1
ATOM 1234 O O . GLU A 1 150 ? -20.945 3.173 29.811 1.00 82.94 150 GLU A O 1
ATOM 1239 N N . ASN A 1 151 ? -22.136 4.804 28.830 1.00 83.88 151 ASN A N 1
ATOM 1240 C CA . ASN A 1 151 ? -22.740 5.332 30.057 1.00 83.88 151 ASN A CA 1
ATOM 1241 C C . ASN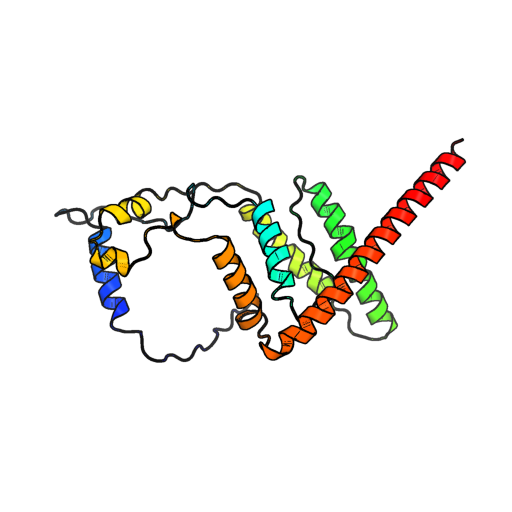 A 1 151 ? -24.033 4.614 30.478 1.00 83.88 151 ASN A C 1
ATOM 1243 O O . ASN A 1 151 ? -24.569 4.914 31.542 1.00 83.88 151 ASN A O 1
ATOM 1247 N N . ARG A 1 152 ? -24.564 3.717 29.641 1.00 84.31 152 ARG A N 1
ATOM 1248 C CA . ARG A 1 152 ? -25.838 3.015 29.869 1.00 84.31 152 ARG A CA 1
ATOM 1249 C C . ARG A 1 152 ? -25.658 1.564 30.296 1.00 84.31 152 ARG A C 1
ATOM 1251 O O . ARG A 1 152 ? -26.550 1.031 30.944 1.00 84.31 152 ARG A O 1
ATOM 1258 N N . ILE A 1 153 ? -24.542 0.943 29.925 1.00 85.31 153 ILE A N 1
ATOM 1259 C CA . ILE A 1 153 ? -24.205 -0.418 30.346 1.00 85.31 153 ILE A CA 1
ATOM 1260 C C . ILE A 1 153 ? -23.646 -0.441 31.767 1.00 85.31 153 ILE A C 1
ATOM 1262 O O . ILE A 1 153 ? -23.014 0.519 32.226 1.00 85.31 153 ILE A O 1
ATOM 1266 N N . SER A 1 154 ? -23.861 -1.565 32.445 1.00 86.69 154 SER A N 1
ATOM 1267 C CA . SER A 1 154 ? -23.228 -1.864 33.731 1.00 86.69 154 SER A CA 1
ATOM 1268 C C . SER A 1 154 ? -21.701 -1.958 33.599 1.00 86.69 154 SER A C 1
ATOM 1270 O O . SER A 1 154 ? -21.148 -2.046 32.497 1.00 86.69 154 SER A O 1
ATOM 1272 N N . LYS A 1 155 ? -20.986 -1.920 34.731 1.00 84.88 155 LYS A N 1
ATOM 1273 C CA . LYS A 1 155 ? -19.518 -2.043 34.718 1.00 84.88 155 LYS A CA 1
ATOM 1274 C C . LYS A 1 155 ? -19.092 -3.423 34.224 1.00 84.88 155 LYS A C 1
ATOM 1276 O O . LYS A 1 155 ? -18.148 -3.520 33.452 1.00 84.88 155 LYS A O 1
ATOM 1281 N N . GLU A 1 156 ? -19.835 -4.448 34.618 1.00 86.25 156 GLU A N 1
ATOM 1282 C CA . GLU A 1 156 ? -19.635 -5.839 34.232 1.00 86.25 156 GLU A CA 1
ATOM 1283 C C . GLU A 1 156 ? -19.821 -6.013 32.716 1.00 86.25 156 GLU A C 1
ATOM 1285 O O . GLU A 1 156 ? -18.988 -6.612 32.042 1.00 86.25 156 GLU A O 1
ATOM 1290 N N . GLU A 1 157 ? -20.868 -5.414 32.139 1.00 84.00 157 GLU A N 1
ATOM 1291 C CA . GLU A 1 157 ? -21.086 -5.424 30.686 1.00 84.00 157 GLU A CA 1
ATOM 1292 C C . GLU A 1 157 ? -20.008 -4.646 29.930 1.00 84.00 157 GLU A C 1
ATOM 1294 O O . GLU A 1 157 ? -19.643 -5.035 28.823 1.00 84.00 157 GLU A O 1
ATOM 1299 N N . ARG A 1 158 ? -19.461 -3.576 30.513 1.00 81.81 158 ARG A N 1
ATOM 1300 C CA . ARG A 1 158 ? -18.371 -2.806 29.898 1.00 81.81 158 ARG A CA 1
ATOM 1301 C C . ARG A 1 158 ? -17.077 -3.609 29.769 1.00 81.81 158 ARG A C 1
ATOM 1303 O O . ARG A 1 158 ? -16.305 -3.358 28.850 1.00 81.81 158 ARG A O 1
ATOM 1310 N N . GLU A 1 159 ? -16.835 -4.564 30.662 1.00 81.94 159 GLU A N 1
ATOM 1311 C CA . GLU A 1 159 ? -15.676 -5.460 30.559 1.00 81.94 159 GLU A CA 1
ATOM 1312 C C . GLU A 1 159 ? -15.852 -6.513 29.456 1.00 81.94 159 GLU A C 1
ATOM 1314 O O . GLU A 1 159 ? -14.872 -6.955 28.859 1.00 81.94 159 GLU A O 1
ATOM 1319 N N . ILE A 1 160 ? -17.099 -6.879 29.148 1.00 85.44 160 ILE A N 1
ATOM 1320 C CA . ILE A 1 160 ? -17.438 -7.866 28.114 1.00 85.44 160 ILE A CA 1
ATOM 1321 C C . ILE A 1 160 ? -17.535 -7.205 26.731 1.00 85.44 160 ILE A C 1
ATOM 1323 O O . ILE A 1 160 ? -17.075 -7.761 25.731 1.00 85.44 160 ILE A O 1
ATOM 1327 N N . PHE A 1 161 ? -18.145 -6.020 26.656 1.00 82.25 161 PHE A N 1
ATOM 1328 C CA . PHE A 1 161 ? -18.425 -5.316 25.410 1.00 82.25 161 PHE A CA 1
ATOM 1329 C C . PHE A 1 161 ? -17.467 -4.143 25.198 1.00 82.25 161 PHE A C 1
ATOM 1331 O O . PHE A 1 161 ? -17.455 -3.169 25.948 1.00 82.25 161 PHE A O 1
ATOM 1338 N N . TYR A 1 162 ? -16.725 -4.183 24.091 1.00 78.69 162 TYR A N 1
ATOM 1339 C CA . TYR A 1 162 ? -15.835 -3.101 23.666 1.00 78.69 162 TYR A CA 1
ATOM 1340 C C . TYR A 1 162 ? -16.621 -1.891 23.131 1.00 78.69 162 TYR A C 1
ATOM 1342 O O . TYR A 1 162 ? -16.714 -1.675 21.922 1.00 78.69 162 TYR A O 1
ATOM 1350 N N . THR A 1 163 ? -17.203 -1.092 24.026 1.00 81.88 163 THR A N 1
ATOM 1351 C CA . THR A 1 163 ? -17.983 0.102 23.650 1.00 81.88 163 THR A CA 1
ATOM 1352 C C . THR A 1 163 ? -17.136 1.365 23.510 1.00 81.88 163 THR A C 1
ATOM 1354 O O . THR A 1 163 ? -17.530 2.292 22.805 1.00 81.88 163 THR A O 1
ATOM 1357 N N . ASN A 1 164 ? -15.958 1.417 24.139 1.00 83.81 164 ASN A N 1
ATOM 1358 C CA . ASN A 1 164 ? -15.068 2.574 24.057 1.00 83.81 164 ASN A CA 1
ATOM 1359 C C . ASN A 1 164 ? -14.099 2.450 22.871 1.00 83.81 164 ASN A C 1
ATOM 1361 O O . ASN A 1 164 ? -13.029 1.846 22.958 1.00 83.81 164 ASN A O 1
ATOM 1365 N N . ILE A 1 165 ? -14.474 3.066 21.750 1.00 83.00 165 ILE A N 1
ATOM 1366 C CA . ILE A 1 165 ? -13.660 3.090 20.526 1.00 83.00 165 ILE A CA 1
ATOM 1367 C C . ILE A 1 165 ? -12.327 3.822 20.740 1.00 83.00 165 ILE A C 1
ATOM 1369 O O . ILE A 1 165 ? -11.330 3.451 20.119 1.00 83.00 165 ILE A O 1
ATOM 1373 N N . SER A 1 166 ? -12.276 4.824 21.620 1.00 83.69 166 SER A N 1
ATOM 1374 C CA . SER A 1 166 ? -11.085 5.651 21.869 1.00 83.69 166 SER A CA 1
ATOM 1375 C C . SER A 1 166 ? -9.899 4.844 22.407 1.00 83.69 166 SER A C 1
ATOM 1377 O O . SER A 1 166 ? -8.757 5.271 22.269 1.00 83.69 166 SER A O 1
ATOM 1379 N N . MET A 1 167 ? -10.143 3.659 22.976 1.00 85.75 167 MET A N 1
ATOM 1380 C CA . MET A 1 167 ? -9.088 2.761 23.464 1.00 85.75 167 MET A CA 1
ATOM 1381 C C . MET A 1 167 ? -8.316 2.048 22.342 1.00 85.75 167 MET A C 1
ATOM 1383 O O . MET A 1 167 ? -7.269 1.452 22.598 1.00 85.75 167 MET A O 1
ATOM 1387 N N . ILE A 1 168 ? -8.803 2.083 21.097 1.00 88.25 168 ILE A N 1
ATOM 1388 C CA . ILE A 1 168 ? -8.154 1.394 19.977 1.00 88.25 168 ILE A CA 1
ATOM 1389 C C . ILE A 1 168 ? -6.851 2.109 19.606 1.00 88.25 168 ILE A C 1
ATOM 1391 O O . ILE A 1 168 ? -6.854 3.199 19.033 1.00 88.25 168 ILE A O 1
ATOM 1395 N N . ASN A 1 169 ? -5.720 1.442 19.843 1.00 91.19 169 ASN A N 1
ATOM 1396 C CA . ASN A 1 169 ? -4.436 1.878 19.312 1.00 91.19 169 ASN A CA 1
ATOM 1397 C C . ASN A 1 169 ? -4.370 1.593 17.804 1.00 91.19 169 ASN A C 1
ATOM 1399 O O . ASN A 1 169 ? -4.266 0.444 17.367 1.00 91.19 169 ASN A O 1
ATOM 1403 N N . ILE A 1 170 ? -4.393 2.655 16.999 1.00 91.50 170 ILE A N 1
ATOM 1404 C CA . ILE A 1 170 ? -4.377 2.548 15.536 1.00 91.50 170 ILE A CA 1
ATOM 1405 C C . ILE A 1 170 ? -3.099 1.857 15.030 1.00 91.50 170 ILE A C 1
ATOM 1407 O O . ILE A 1 170 ? -3.143 1.108 14.057 1.00 91.50 170 ILE A O 1
ATOM 1411 N N . GLY A 1 171 ? -1.957 2.054 15.692 1.00 94.00 171 GLY A N 1
ATOM 1412 C CA . GLY A 1 171 ? -0.699 1.411 15.316 1.00 94.00 171 GLY A CA 1
ATOM 1413 C C . GLY A 1 171 ? -0.739 -0.107 15.479 1.00 94.00 171 GLY A C 1
ATOM 1414 O O . GLY A 1 171 ? -0.390 -0.832 14.545 1.00 94.00 171 GLY A O 1
ATOM 1415 N N . ASP A 1 172 ? -1.202 -0.589 16.631 1.00 95.00 172 ASP A N 1
ATOM 1416 C CA . ASP A 1 172 ? -1.322 -2.027 16.902 1.00 95.00 172 ASP A CA 1
ATOM 1417 C C . ASP A 1 172 ? -2.383 -2.675 16.015 1.00 95.00 172 ASP A C 1
ATOM 1419 O O . ASP A 1 172 ? -2.149 -3.748 15.450 1.00 95.00 172 ASP A O 1
ATOM 1423 N N . PHE A 1 173 ? -3.503 -1.977 15.801 1.00 93.56 173 PHE A N 1
ATOM 1424 C CA . PHE A 1 173 ? -4.519 -2.389 14.839 1.00 93.56 173 PHE A CA 1
ATOM 1425 C C . PHE A 1 173 ? -3.918 -2.568 13.438 1.00 93.56 173 PHE A C 1
ATOM 1427 O O . PHE A 1 173 ? -4.045 -3.640 12.849 1.00 93.56 173 PHE A O 1
ATOM 1434 N N . MET A 1 174 ? -3.193 -1.568 12.924 1.00 95.44 174 MET A N 1
ATOM 1435 C CA . MET A 1 174 ? -2.589 -1.629 11.587 1.00 95.44 174 MET A CA 1
ATOM 1436 C C . MET A 1 174 ? -1.512 -2.714 11.477 1.00 95.44 174 MET A C 1
ATOM 1438 O O . MET A 1 174 ? -1.403 -3.374 10.440 1.00 95.44 174 MET A O 1
ATOM 1442 N N . ARG A 1 175 ? -0.735 -2.942 12.542 1.00 96.94 175 ARG A N 1
ATOM 1443 C CA . ARG A 1 175 ? 0.252 -4.027 12.596 1.00 96.94 175 ARG A CA 1
ATOM 1444 C C . ARG A 1 175 ? -0.416 -5.394 12.482 1.00 96.94 175 ARG A C 1
ATOM 1446 O O . ARG A 1 175 ? -0.011 -6.207 11.648 1.00 96.94 175 ARG A O 1
ATOM 1453 N N . ASN A 1 176 ? -1.441 -5.632 13.300 1.00 96.56 176 ASN A N 1
ATOM 1454 C CA . ASN A 1 176 ? -2.184 -6.889 13.316 1.00 96.56 176 ASN A CA 1
ATOM 1455 C C . ASN A 1 176 ? -2.956 -7.096 12.013 1.00 96.56 176 ASN A C 1
ATOM 1457 O O . ASN A 1 176 ? -2.965 -8.205 11.487 1.00 96.56 176 ASN A O 1
ATOM 1461 N N . TYR A 1 177 ? -3.513 -6.029 11.441 1.00 95.50 177 TYR A N 1
ATOM 1462 C CA . TYR A 1 177 ? -4.176 -6.054 10.142 1.00 95.50 177 TYR A CA 1
ATOM 1463 C C . TYR A 1 177 ? -3.229 -6.507 9.022 1.00 95.50 177 TYR A C 1
ATOM 1465 O O . TYR A 1 177 ? -3.545 -7.434 8.277 1.00 95.50 177 TYR A O 1
ATOM 1473 N N . ILE A 1 178 ? -2.025 -5.930 8.935 1.00 94.94 178 ILE A N 1
ATOM 1474 C CA . ILE A 1 178 ? -1.041 -6.296 7.902 1.00 94.94 178 ILE A CA 1
ATOM 1475 C C . ILE A 1 178 ? -0.514 -7.722 8.110 1.00 94.94 178 ILE A C 1
ATOM 1477 O O . ILE A 1 178 ? -0.387 -8.476 7.141 1.00 94.94 178 ILE A O 1
ATOM 1481 N N . LYS A 1 179 ? -0.274 -8.133 9.365 1.00 95.69 179 LYS A N 1
ATOM 1482 C CA . LYS A 1 179 ? 0.050 -9.532 9.687 1.00 95.69 179 LYS A CA 1
ATOM 1483 C C . LYS A 1 179 ? -1.093 -10.469 9.265 1.00 95.69 179 LYS A C 1
ATOM 1485 O O . LYS A 1 179 ? -0.839 -11.511 8.664 1.00 95.69 179 LYS A O 1
ATOM 1490 N N . GLY A 1 180 ? -2.337 -10.077 9.526 1.00 96.12 180 GLY A N 1
ATOM 1491 C CA . GLY A 1 180 ? -3.536 -10.827 9.167 1.00 96.12 180 GLY A CA 1
ATOM 1492 C C . GLY A 1 180 ? -3.702 -10.993 7.659 1.00 96.12 180 GLY A C 1
ATOM 1493 O O . GLY A 1 180 ? -3.955 -12.103 7.199 1.00 96.12 180 GLY A O 1
ATOM 1494 N N . ILE A 1 181 ? -3.465 -9.941 6.867 1.00 95.00 181 ILE A N 1
ATOM 1495 C CA . ILE A 1 181 ? -3.461 -10.039 5.397 1.00 95.00 181 ILE A CA 1
ATOM 1496 C C . ILE A 1 181 ? -2.460 -11.096 4.939 1.00 95.00 181 ILE A C 1
ATOM 1498 O O . ILE A 1 181 ? -2.797 -11.955 4.128 1.00 95.00 181 ILE A O 1
ATOM 1502 N N . ARG A 1 182 ? -1.236 -11.064 5.471 1.00 94.94 182 ARG A N 1
ATOM 1503 C CA . ARG A 1 182 ? -0.191 -12.022 5.102 1.00 94.94 182 ARG A CA 1
ATOM 1504 C C . ARG A 1 182 ? -0.620 -13.470 5.372 1.00 94.94 182 ARG A C 1
ATOM 1506 O O . ARG A 1 182 ? -0.495 -14.312 4.485 1.00 94.94 182 ARG A O 1
ATOM 1513 N N . VAL A 1 183 ? -1.116 -13.744 6.576 1.00 95.25 183 VAL A N 1
ATOM 1514 C CA . VAL A 1 183 ? -1.425 -15.111 7.027 1.00 95.25 183 VAL A CA 1
ATOM 1515 C C . VAL A 1 183 ? -2.743 -15.615 6.443 1.00 95.25 183 VAL A C 1
ATOM 1517 O O . VAL A 1 183 ? -2.789 -16.708 5.893 1.00 95.25 183 VAL A O 1
ATOM 1520 N N . PHE A 1 184 ? -3.813 -14.825 6.517 1.00 95.69 184 PHE A N 1
ATOM 1521 C CA . PHE A 1 184 ? -5.160 -15.295 6.188 1.00 95.69 184 PHE A CA 1
ATOM 1522 C C . PHE A 1 184 ? -5.549 -15.034 4.733 1.00 95.69 184 PHE A C 1
ATOM 1524 O O . PHE A 1 184 ? -6.126 -15.905 4.084 1.00 95.69 184 PHE A O 1
ATOM 1531 N N . TYR A 1 185 ? -5.218 -13.857 4.192 1.00 94.25 185 TYR A N 1
ATOM 1532 C CA . TYR A 1 185 ? -5.597 -13.496 2.822 1.00 94.25 185 TYR A CA 1
ATOM 1533 C C . TYR A 1 185 ? -4.589 -14.020 1.793 1.00 94.25 185 TYR A C 1
ATOM 1535 O O . TYR A 1 185 ? -4.962 -14.687 0.829 1.00 94.25 185 TYR A O 1
ATOM 1543 N N . CYS A 1 186 ? -3.300 -13.758 2.015 1.00 94.00 186 CYS A N 1
ATOM 1544 C CA . CYS A 1 186 ? -2.221 -14.217 1.142 1.00 94.00 186 CYS A CA 1
ATOM 1545 C C . CYS A 1 186 ? -1.797 -15.664 1.418 1.00 94.00 186 CYS A C 1
ATOM 1547 O O . CYS A 1 186 ? -1.059 -16.224 0.608 1.00 94.00 186 CYS A O 1
ATOM 1549 N N . LYS A 1 187 ? -2.270 -16.270 2.518 1.00 95.38 187 LYS A N 1
ATOM 1550 C CA . LYS A 1 187 ? -1.984 -17.664 2.891 1.00 95.38 187 LYS A CA 1
ATOM 1551 C C . LYS A 1 187 ? -0.481 -17.964 2.946 1.00 95.38 187 LYS A C 1
ATOM 1553 O O . LYS A 1 187 ? -0.039 -19.032 2.528 1.00 95.38 187 LYS A O 1
ATOM 1558 N N . GLU A 1 188 ? 0.318 -17.004 3.416 1.00 95.44 188 GLU A N 1
ATOM 1559 C CA . GLU A 1 188 ? 1.762 -17.177 3.560 1.00 95.44 188 GLU A CA 1
ATOM 1560 C C . GLU A 1 188 ? 2.123 -17.692 4.955 1.00 95.44 188 GLU A C 1
ATOM 1562 O O . GLU A 1 188 ? 1.798 -17.067 5.964 1.00 95.44 188 GLU A O 1
ATOM 1567 N N . ASP A 1 189 ? 2.866 -18.796 4.994 1.00 92.81 189 ASP A N 1
ATOM 1568 C CA . ASP A 1 189 ? 3.374 -19.383 6.230 1.00 92.81 189 ASP A CA 1
ATOM 1569 C C . ASP A 1 189 ? 4.406 -18.472 6.927 1.00 92.81 189 ASP A C 1
ATOM 1571 O O . ASP A 1 189 ? 5.172 -17.744 6.272 1.00 92.81 189 ASP A O 1
ATOM 1575 N N . GLU A 1 190 ? 4.464 -18.519 8.261 1.00 91.25 190 GLU A N 1
ATOM 1576 C CA . GLU A 1 190 ? 5.394 -17.695 9.043 1.00 91.25 190 GLU A CA 1
ATOM 1577 C C . GLU A 1 190 ? 6.869 -18.003 8.714 1.00 91.25 190 GLU A C 1
ATOM 1579 O O . GLU A 1 190 ? 7.689 -17.078 8.673 1.00 91.25 190 GLU A O 1
ATOM 1584 N N . SER A 1 191 ? 7.206 -19.247 8.347 1.00 94.81 191 SER A N 1
ATOM 1585 C CA . SER A 1 191 ? 8.566 -19.649 7.943 1.00 94.81 191 SER A CA 1
ATOM 1586 C C . SER A 1 191 ? 9.067 -18.937 6.682 1.00 94.81 191 SER A C 1
ATOM 1588 O O . SER A 1 191 ? 10.276 -18.819 6.469 1.00 94.81 191 SER A O 1
ATOM 1590 N N . THR A 1 192 ? 8.167 -18.400 5.850 1.00 95.88 192 THR A N 1
ATOM 1591 C CA . THR A 1 192 ? 8.543 -17.674 4.625 1.00 95.88 192 THR A CA 1
ATOM 1592 C C . THR A 1 192 ? 8.972 -16.226 4.894 1.00 95.88 192 THR A C 1
ATOM 1594 O O . THR A 1 192 ? 9.576 -15.582 4.029 1.00 95.88 192 THR A O 1
ATOM 1597 N N . LEU A 1 193 ? 8.750 -15.712 6.111 1.00 95.94 193 LEU A N 1
ATOM 1598 C CA . LEU A 1 193 ? 9.019 -14.319 6.475 1.00 95.94 193 LEU A CA 1
ATOM 1599 C C . LEU A 1 193 ? 10.488 -13.883 6.274 1.00 95.94 193 LEU A C 1
ATOM 1601 O O . LEU A 1 193 ? 10.707 -12.796 5.729 1.00 95.94 193 LEU A O 1
ATOM 1605 N N . PRO A 1 194 ? 11.522 -14.679 6.626 1.00 96.44 194 PRO A N 1
ATOM 1606 C CA . PRO A 1 194 ? 12.913 -14.301 6.371 1.00 96.44 194 PRO A CA 1
ATOM 1607 C C . PRO A 1 194 ? 13.219 -14.140 4.875 1.00 96.44 194 PRO A C 1
ATOM 1609 O O . PRO A 1 194 ? 13.939 -13.220 4.479 1.00 96.44 194 PRO A O 1
ATOM 1612 N N . LYS A 1 195 ? 12.643 -15.003 4.025 1.00 96.19 195 LYS A N 1
ATOM 1613 C CA . LYS A 1 195 ? 12.774 -14.910 2.563 1.00 96.19 195 LYS A CA 1
ATOM 1614 C C . LYS A 1 195 ? 12.069 -13.659 2.035 1.00 96.19 195 LYS A C 1
ATOM 1616 O O . LYS A 1 195 ? 12.669 -12.921 1.251 1.00 96.19 195 LYS A O 1
ATOM 1621 N N . ALA A 1 196 ? 10.852 -13.387 2.506 1.00 96.56 196 ALA A N 1
ATOM 1622 C CA . ALA A 1 196 ? 10.091 -12.195 2.139 1.00 96.56 196 ALA A CA 1
ATOM 1623 C C . ALA A 1 196 ? 10.838 -10.899 2.503 1.00 96.56 196 ALA A C 1
ATOM 1625 O O . ALA A 1 196 ? 10.926 -9.982 1.687 1.00 96.56 196 ALA A O 1
ATOM 1626 N N . LYS A 1 197 ? 11.477 -10.842 3.682 1.00 96.56 197 LYS A N 1
ATOM 1627 C CA . LYS A 1 197 ? 12.314 -9.700 4.098 1.00 96.56 197 LYS A CA 1
ATOM 1628 C C . LYS A 1 197 ? 13.507 -9.472 3.172 1.00 96.56 197 LYS A C 1
ATOM 1630 O O . LYS A 1 197 ? 13.750 -8.334 2.769 1.00 96.56 197 LYS A O 1
ATOM 1635 N N . LYS A 1 198 ? 14.214 -10.538 2.776 1.00 96.44 198 LYS A N 1
ATOM 1636 C CA . LYS A 1 198 ? 15.323 -10.442 1.807 1.00 96.44 198 LYS A CA 1
ATOM 1637 C C . LYS A 1 198 ? 14.840 -9.937 0.444 1.00 96.44 198 LYS A C 1
ATOM 1639 O O . LYS A 1 198 ? 15.491 -9.079 -0.149 1.00 96.44 198 LYS A O 1
ATOM 1644 N N . LEU A 1 199 ? 13.701 -10.435 -0.047 1.00 96.38 199 LEU A N 1
ATOM 1645 C CA . LEU A 1 199 ? 13.102 -9.951 -1.295 1.00 96.38 199 LEU A CA 1
ATOM 1646 C C . LEU A 1 199 ? 12.734 -8.465 -1.191 1.00 96.38 199 LEU A C 1
ATOM 1648 O O . LEU A 1 199 ? 13.116 -7.684 -2.056 1.00 96.38 199 LEU A O 1
ATOM 1652 N N . HIS A 1 200 ? 12.061 -8.062 -0.114 1.00 95.94 200 HIS A N 1
ATOM 1653 C CA . HIS A 1 200 ? 11.655 -6.676 0.109 1.00 95.94 200 HIS A CA 1
ATOM 1654 C C . HIS A 1 200 ? 12.848 -5.709 0.120 1.00 95.94 200 HIS A C 1
ATOM 1656 O O . HIS A 1 200 ? 12.779 -4.645 -0.490 1.00 95.94 200 HIS A O 1
ATOM 1662 N N . GLN A 1 201 ? 13.967 -6.095 0.744 1.00 95.69 201 GLN A N 1
ATOM 1663 C CA . GLN A 1 201 ? 15.208 -5.312 0.716 1.00 95.69 201 GLN A CA 1
ATOM 1664 C C . GLN A 1 201 ? 15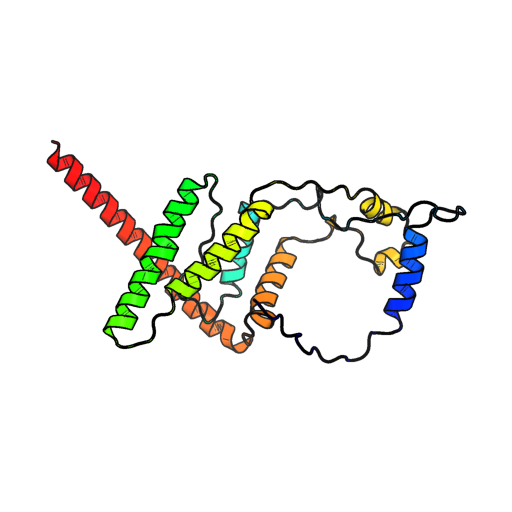.780 -5.181 -0.701 1.00 95.69 201 GLN A C 1
ATOM 1666 O O . GLN A 1 201 ? 16.136 -4.081 -1.118 1.00 95.69 201 GLN A O 1
ATOM 1671 N N . ARG A 1 202 ? 15.831 -6.273 -1.474 1.00 96.88 202 ARG A N 1
ATOM 1672 C CA . ARG A 1 202 ? 16.291 -6.231 -2.875 1.00 96.88 202 ARG A CA 1
ATOM 1673 C C . ARG A 1 202 ? 15.412 -5.319 -3.726 1.00 96.88 202 ARG A C 1
ATOM 1675 O O . ARG A 1 202 ? 15.932 -4.492 -4.469 1.00 96.88 202 ARG A O 1
ATOM 1682 N N . LEU A 1 203 ? 14.092 -5.433 -3.576 1.00 95.81 203 LEU A N 1
ATOM 1683 C CA . LEU A 1 203 ? 13.129 -4.587 -4.277 1.00 95.81 203 LEU A CA 1
ATOM 1684 C C . LEU A 1 203 ? 13.263 -3.117 -3.873 1.00 95.81 203 LEU A C 1
ATOM 1686 O O . LEU A 1 203 ? 13.144 -2.252 -4.732 1.00 95.81 203 LEU A O 1
ATOM 1690 N N . TYR A 1 204 ? 13.558 -2.825 -2.603 1.00 95.38 204 TYR A N 1
ATOM 1691 C CA . TYR A 1 204 ? 13.838 -1.462 -2.153 1.00 95.38 204 TYR A CA 1
ATOM 1692 C C . TYR A 1 204 ? 15.042 -0.859 -2.887 1.00 95.38 204 TYR A C 1
ATOM 1694 O O . TYR A 1 204 ? 14.926 0.224 -3.458 1.00 95.38 204 TYR A O 1
ATOM 1702 N N . TYR A 1 205 ? 16.176 -1.565 -2.936 1.00 97.06 205 TYR A N 1
ATOM 1703 C CA . TYR A 1 205 ? 17.354 -1.069 -3.657 1.00 97.06 205 TYR A CA 1
ATOM 1704 C C . TYR A 1 205 ? 17.095 -0.934 -5.159 1.00 97.06 205 TYR A C 1
ATOM 1706 O O . TYR A 1 205 ? 17.481 0.074 -5.748 1.00 97.06 205 TYR A O 1
ATOM 1714 N N . LEU A 1 206 ? 16.384 -1.892 -5.763 1.00 95.69 206 LEU A N 1
ATOM 1715 C CA . LEU A 1 206 ? 15.966 -1.814 -7.164 1.00 95.69 206 LEU A CA 1
ATOM 1716 C C . LEU A 1 206 ? 15.091 -0.580 -7.423 1.00 95.69 206 LEU A C 1
ATOM 1718 O O . LEU A 1 206 ? 15.299 0.137 -8.401 1.00 95.69 206 LEU A O 1
ATOM 1722 N N . HIS A 1 207 ? 14.142 -0.301 -6.532 1.00 93.50 207 HIS A N 1
ATOM 1723 C CA . HIS A 1 207 ? 13.264 0.859 -6.620 1.00 93.50 207 HIS A CA 1
ATOM 1724 C C . HIS A 1 207 ? 14.039 2.173 -6.517 1.00 93.50 207 HIS A C 1
ATOM 1726 O O . HIS A 1 207 ? 13.847 3.066 -7.343 1.00 93.50 207 HIS A O 1
ATOM 1732 N N . VAL A 1 208 ? 14.938 2.282 -5.533 1.00 95.06 208 VAL A N 1
ATOM 1733 C CA . VAL A 1 208 ? 15.793 3.462 -5.358 1.00 95.06 208 VAL A CA 1
ATOM 1734 C C . VAL A 1 208 ? 16.675 3.666 -6.587 1.00 95.06 208 VAL A C 1
ATOM 1736 O O . VAL A 1 208 ? 16.673 4.759 -7.144 1.00 95.06 208 VAL A O 1
ATOM 1739 N N . ALA A 1 209 ? 17.353 2.619 -7.067 1.00 96.31 209 ALA A N 1
ATOM 1740 C CA . ALA A 1 209 ? 18.187 2.691 -8.265 1.00 96.31 209 ALA A CA 1
ATOM 1741 C C . ALA A 1 209 ? 17.381 3.138 -9.493 1.00 96.31 209 ALA A C 1
ATOM 1743 O O . ALA A 1 209 ? 17.794 4.054 -10.200 1.00 96.31 209 ALA A O 1
ATOM 1744 N N . THR A 1 210 ? 16.197 2.556 -9.702 1.00 91.94 210 THR A N 1
ATOM 1745 C CA . THR A 1 210 ? 15.314 2.913 -10.822 1.00 91.94 210 THR A CA 1
ATOM 1746 C C . THR A 1 210 ? 14.899 4.380 -10.755 1.00 91.94 210 THR A C 1
ATOM 1748 O O . THR A 1 210 ? 15.008 5.088 -11.752 1.00 91.94 210 THR A O 1
ATOM 1751 N N . LYS A 1 211 ? 14.482 4.873 -9.580 1.00 91.31 211 LYS A N 1
ATOM 1752 C CA . LYS A 1 211 ? 14.131 6.291 -9.407 1.00 91.31 211 LYS A CA 1
ATOM 1753 C C . LYS A 1 211 ? 15.318 7.209 -9.677 1.00 91.31 211 LYS A C 1
ATOM 1755 O O . LYS A 1 211 ? 15.154 8.199 -10.383 1.00 91.31 211 LYS A O 1
ATOM 1760 N N . THR A 1 212 ? 16.497 6.878 -9.156 1.00 95.81 212 THR A N 1
ATOM 1761 C CA . THR A 1 212 ? 17.718 7.662 -9.384 1.00 95.81 212 THR A CA 1
ATOM 1762 C C . THR A 1 212 ? 1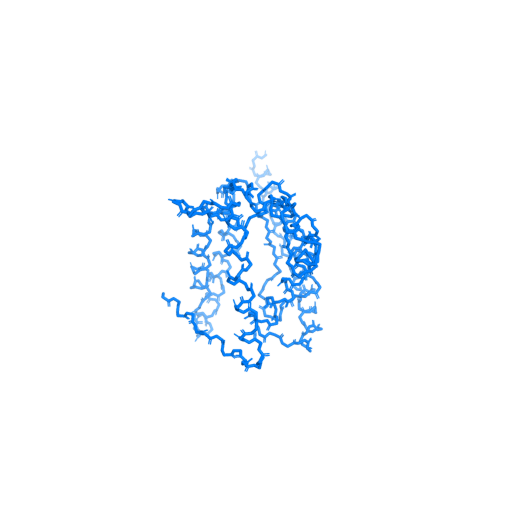8.070 7.726 -10.869 1.00 95.81 212 THR A C 1
ATOM 1764 O O . THR A 1 212 ? 18.337 8.813 -11.375 1.00 95.81 212 THR A O 1
ATOM 1767 N N . ILE A 1 213 ? 18.003 6.598 -11.585 1.00 95.94 213 ILE A N 1
ATOM 1768 C CA . ILE A 1 213 ? 18.257 6.540 -13.032 1.00 95.94 213 ILE A CA 1
ATOM 1769 C C . ILE A 1 213 ? 17.246 7.402 -13.791 1.00 95.94 213 ILE A C 1
ATOM 1771 O O . ILE A 1 213 ? 17.645 8.212 -14.622 1.00 95.94 213 ILE A O 1
ATOM 1775 N N . VAL A 1 214 ? 15.951 7.281 -13.485 1.00 91.69 214 VAL A N 1
ATOM 1776 C CA . VAL A 1 214 ? 14.906 8.079 -14.146 1.00 91.69 214 VAL A CA 1
ATOM 1777 C C . VAL A 1 214 ? 15.126 9.576 -13.915 1.00 91.69 214 VAL A C 1
ATOM 1779 O O . VAL A 1 214 ? 15.114 10.337 -14.878 1.00 91.69 214 VAL A O 1
ATOM 1782 N N . TYR A 1 215 ? 15.397 10.010 -12.680 1.00 94.00 215 TYR A N 1
ATOM 1783 C CA . TYR A 1 215 ? 15.668 11.425 -12.403 1.00 94.00 215 TYR A CA 1
ATOM 1784 C C . TYR A 1 215 ? 16.936 11.932 -13.096 1.00 94.00 215 TYR A C 1
ATOM 1786 O O . TYR A 1 215 ? 16.926 13.040 -13.630 1.00 94.00 215 TYR A O 1
ATOM 1794 N N . ALA A 1 216 ? 18.001 11.127 -13.136 1.00 96.75 216 ALA A N 1
ATOM 1795 C CA . ALA A 1 216 ? 19.227 11.474 -13.849 1.00 96.75 216 ALA A CA 1
ATOM 1796 C C . ALA A 1 216 ? 18.988 11.612 -15.363 1.00 96.75 216 ALA A C 1
ATOM 1798 O O . ALA A 1 216 ? 19.457 12.573 -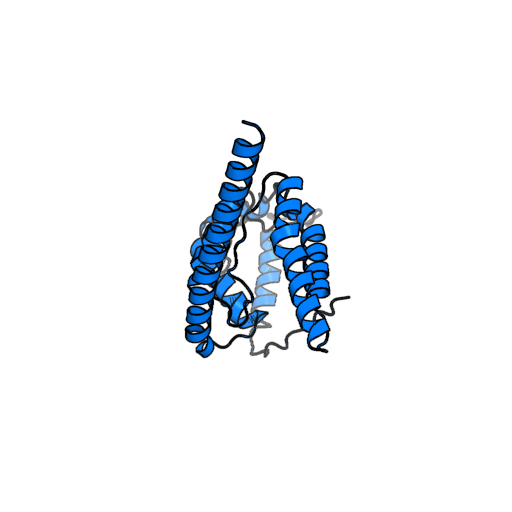15.970 1.00 96.75 216 ALA A O 1
ATOM 1799 N N . LEU A 1 217 ? 18.210 10.704 -15.964 1.00 96.19 217 LEU A N 1
ATOM 1800 C CA . LEU A 1 217 ? 17.828 10.777 -17.377 1.00 96.19 217 LEU A CA 1
ATOM 1801 C C . LEU A 1 217 ? 16.972 12.014 -17.669 1.00 96.19 217 LEU A C 1
ATOM 1803 O O . LEU A 1 217 ? 17.248 12.724 -18.633 1.00 96.19 217 LEU A O 1
ATOM 1807 N N . CYS A 1 218 ? 15.981 12.319 -16.825 1.00 95.00 218 CYS A N 1
ATOM 1808 C CA . CYS A 1 218 ? 15.183 13.537 -16.962 1.00 95.00 218 CYS A CA 1
ATOM 1809 C C . CYS A 1 218 ? 16.061 14.795 -16.885 1.00 95.00 218 CYS A C 1
ATOM 1811 O O . CYS A 1 218 ? 15.945 15.667 -17.741 1.00 95.00 218 CYS A O 1
ATOM 1813 N N . ALA A 1 219 ? 16.971 14.874 -15.908 1.00 96.38 219 ALA A N 1
ATOM 1814 C CA . ALA A 1 219 ? 17.893 16.001 -15.770 1.00 96.38 219 ALA A CA 1
ATOM 1815 C C . ALA A 1 219 ? 18.821 16.142 -16.989 1.00 96.38 219 ALA A C 1
ATOM 1817 O O . ALA A 1 219 ? 19.018 17.247 -17.491 1.00 96.38 219 ALA A O 1
ATOM 1818 N N . TYR A 1 220 ? 19.337 15.025 -17.509 1.00 96.88 220 TYR A N 1
ATOM 1819 C CA . TYR A 1 220 ? 20.161 15.009 -18.715 1.00 96.88 220 TYR A CA 1
ATOM 1820 C C . TYR A 1 220 ? 19.398 15.511 -19.947 1.00 96.88 220 TYR A C 1
ATOM 1822 O O . TYR A 1 220 ? 19.908 16.354 -20.683 1.00 96.88 220 TYR A O 1
ATOM 1830 N N . VAL A 1 221 ? 18.166 15.037 -20.163 1.00 96.69 221 VAL A N 1
ATOM 1831 C CA . VAL A 1 221 ? 17.321 15.488 -21.280 1.00 96.69 221 VAL A CA 1
ATOM 1832 C C . VAL A 1 221 ? 17.035 16.984 -21.169 1.00 96.69 221 VAL A C 1
ATOM 1834 O O . VAL A 1 221 ? 17.207 17.704 -22.149 1.00 96.69 221 VAL A O 1
ATOM 1837 N N . MET A 1 222 ? 16.687 17.473 -19.976 1.00 96.06 222 MET A N 1
ATOM 1838 C CA . MET A 1 222 ? 16.465 18.904 -19.738 1.00 96.06 222 MET A CA 1
ATOM 1839 C C . MET A 1 222 ? 17.716 19.740 -20.030 1.00 96.06 222 MET A C 1
ATOM 1841 O O . MET A 1 222 ? 17.618 20.777 -20.681 1.00 96.06 222 MET A O 1
ATOM 1845 N N . TYR A 1 223 ? 18.896 19.272 -19.616 1.00 97.00 223 TYR A N 1
ATOM 1846 C CA . TYR A 1 223 ? 20.171 19.929 -19.911 1.00 97.00 223 TYR A CA 1
ATOM 1847 C C . TYR A 1 223 ? 20.478 19.968 -21.417 1.00 97.00 223 TYR A C 1
ATOM 1849 O O . TYR A 1 223 ? 20.887 21.002 -21.943 1.00 97.00 223 TYR A O 1
ATOM 1857 N N . ARG A 1 224 ? 20.235 18.864 -22.135 1.00 97.25 224 ARG A N 1
ATOM 1858 C CA . ARG A 1 224 ? 20.415 18.798 -23.595 1.00 97.25 224 ARG A CA 1
ATOM 1859 C C . ARG A 1 224 ? 19.463 19.729 -24.338 1.00 97.25 224 ARG A C 1
ATOM 1861 O O . ARG A 1 224 ? 19.883 20.353 -25.306 1.00 97.25 224 ARG A O 1
ATOM 1868 N N . ILE A 1 225 ? 18.215 19.824 -23.885 1.00 96.44 225 ILE A N 1
ATOM 1869 C CA . ILE A 1 225 ? 17.223 20.756 -24.428 1.00 96.44 225 ILE A CA 1
ATOM 1870 C C . ILE A 1 225 ? 17.668 22.200 -24.181 1.00 96.44 225 ILE A C 1
ATOM 1872 O O . ILE A 1 225 ? 17.677 22.996 -25.110 1.00 96.44 225 ILE A O 1
ATOM 1876 N N . TYR A 1 226 ? 18.096 22.520 -22.958 1.00 96.75 226 TYR A N 1
ATOM 1877 C CA . TYR A 1 226 ? 18.587 23.852 -22.609 1.00 96.75 226 TYR A CA 1
ATOM 1878 C C . TYR A 1 226 ? 19.755 24.295 -23.501 1.00 96.75 226 TYR A C 1
ATOM 1880 O O . TYR A 1 226 ? 19.719 25.399 -24.028 1.00 96.75 226 TYR A O 1
ATOM 1888 N N . ILE A 1 227 ? 20.743 23.420 -23.735 1.00 96.56 227 ILE A N 1
ATOM 1889 C CA . ILE A 1 227 ? 21.858 23.710 -24.655 1.00 96.56 227 ILE A CA 1
ATOM 1890 C C . ILE A 1 227 ? 21.386 23.879 -26.100 1.00 96.56 227 ILE A C 1
ATOM 1892 O O . ILE A 1 227 ? 21.950 24.683 -26.820 1.00 96.56 227 ILE A O 1
ATOM 1896 N N . MET A 1 228 ? 20.389 23.117 -26.550 1.00 94.12 228 MET A N 1
ATOM 1897 C CA . MET A 1 228 ? 19.881 23.226 -27.923 1.00 94.12 228 MET A CA 1
ATOM 1898 C C . MET A 1 228 ? 19.192 24.572 -28.195 1.00 94.12 228 MET A C 1
ATOM 1900 O O . MET A 1 228 ? 19.141 25.004 -29.342 1.00 94.12 228 MET A O 1
ATOM 1904 N N . PHE A 1 229 ? 18.640 25.203 -27.157 1.00 91.62 229 PHE A N 1
ATOM 1905 C CA . PHE A 1 229 ? 17.964 26.499 -27.239 1.00 91.62 229 PHE A CA 1
ATOM 1906 C C . PHE A 1 229 ? 18.870 27.700 -26.916 1.00 91.62 229 PHE A C 1
ATOM 1908 O O . PHE A 1 229 ? 18.395 28.833 -27.013 1.00 91.62 229 PHE A O 1
ATOM 1915 N N . LEU A 1 230 ? 20.128 27.464 -26.528 1.00 86.44 230 LEU A N 1
ATOM 1916 C CA . LEU A 1 230 ? 21.151 28.488 -26.295 1.00 86.44 230 LEU A CA 1
ATOM 1917 C C . LEU A 1 230 ? 22.040 28.642 -27.534 1.00 86.44 230 LEU A C 1
ATOM 1919 O O . LEU A 1 230 ? 22.323 29.805 -27.892 1.00 86.44 230 LEU A O 1
#

Foldseek 3Di:
DDDPDDDPDDPDDDPDPVVVVCVVVVVVLQDDPDDDPPDGDDADPDCFPAPDDDPVNLQVLVVVLCLVFPALDDPAQDDDDDDPDPVVVVVCCCVPQVVVLVVVQVVCVVVVHDRDRNVVSVVVVVVCVVCCVVRVDDDGDDRVSLQCSCVVDDPVVCVVDVSPPNPDDPSVVSNVVSVCCRCPVVVHDPVCRVSSSVVNVVNVVVVVVVVVVVVVVVVVVVVVVVVVVD

pLDDT: mean 82.57, std 20.01, range [21.55, 98.06]

Sequence (230 aa):
MFRVTEANVPSEECECTQRLSTENCLSRLCAGPDVPPTDIRVCNLTQSGINAITWKETSNYWRKYLKEYPLSYSLWYPVATGKKYKIENQIDAFFTHIVPAYFIDLILFILGKKTFMINVVKRLHAGLDLLDYYTARNWTFKNDYFLSLENRISKEEREIFYTNISMINIGDFMRNYIKGIRVFYCKEDESTLPKAKKLHQRLYYLHVATKTIVYALCAYVMYRIYIMFL

Secondary structure (DSSP, 8-state):
------------S-SSHHHHHHHHHHHHHHPPTT---SS--------TTTS---HHHHHHHHHHHHHHS--SS-SS-------SSHHHHHHHHIIIIIHHHHHHHHHHHHTTPPP-HHHHHHHHHHHHHHHHHHHSS------HHHHHHTTTS-HHHHHHS---GGG--HHHHHHHHHHHIIIIIS---GGGHHHHHHHHHHHHHHHHHHHHHHHHHHHHHHHHHHHHT-

Radius of gyration: 25.05 Å; chains: 1; bounding box: 65×54×63 Å